Protein AF-A0A6A8LRV4-F1 (afdb_monomer_lite)

Foldseek 3Di:
DVVVVVVVVVVVVVVVVVVVVVVVVVVVVVVVVVVVVVVVVVVVVVVVVVVVVVVVVVVVVVVVVVVVVVVVVVVVVVVVVVVVVVVVVVVVVVVVVVVVVVVVVVVVVVVVVVVVVVVVVVVVVVVVVVVVVVVVVVVVVLVVVCVVVVHHPVRVVVVVVVVVVVVCPVVVVVVVVVVVVVVVVVVVVVVVVVVVVVCVVVVVVVVVVPQDDDDDDPDVVVVCVCCDDVRVNVVVVCVVPVDDDDDDD

Radius of gyration: 88.15 Å; chains: 1; bounding box: 145×41×255 Å

Sequence (249 aa):
MIIAITILAIAIATLVIGFALGVAYRKRSYEQALDVATQTATGIIETAKKEAAASKKEAIIEAKEENHRYRSEIESELKERRSEIQRQENRLLQREEILDRKDTALDKREDVLEKKEAQLDSDQKVVTKQKEQASLLVKEQQDKLEEIAALTRPEAKELILNETKEELIHERAVMIKESEEETKATVDRKAKSLIAQAIQRSAADMVSETTVSVVNLPNDEMKGRIIGREGRNIRTLETLTGIDLIIDD

pLDDT: mean 87.64, std 9.7, range [60.53, 98.25]

InterPro domains:
  IPR022711 Ribonuclease Y, N-terminal [PF12072] (7-206)
  IPR036612 K Homology domain, type 1 superfamily [SSF54791] (209-249)

Secondary structure (DSSP, 8-state):
-HHHHHHHHHHHHHHHHHHHHHHHHHHHHHHHHHHHHHHHHHHHHHHHHHHHHHHHHHHHHHHHHHHHHHHHHHHHHHHHHHHHHHHHHHHHHHHHHHHHHHHHHHHHHHHHHHHHHHHHHHHHHHHHHHHHHHHHHHHHHHHHHHHHTTS-HHHHHHHHHHHHHHHHHHHHHHHHHHHHHHHHHHHHHHHHHHHHHHHHHHHHHHHHHHS------S-HHHHHHHH-GGGHHHHHHHHHH--------

Organism: NCBI:txid1624

Structure (mmCIF, N/CA/C/O backbone):
data_AF-A0A6A8LRV4-F1
#
_entry.id   AF-A0A6A8LRV4-F1
#
loop_
_atom_site.group_PDB
_atom_site.id
_atom_site.type_symbol
_atom_site.label_atom_id
_atom_site.label_alt_id
_atom_site.label_comp_id
_atom_site.label_asym_id
_atom_site.label_entity_id
_atom_site.label_seq_id
_atom_site.pdbx_PDB_ins_code
_atom_site.Cartn_x
_atom_site.Cartn_y
_atom_site.Cartn_z
_atom_site.occupancy
_atom_site.B_iso_or_equiv
_atom_site.auth_seq_id
_atom_site.auth_comp_id
_atom_site.auth_asym_id
_atom_site.auth_atom_id
_atom_site.pdbx_PDB_model_num
ATOM 1 N N . MET A 1 1 ? 96.939 16.248 -111.393 1.00 63.19 1 MET A N 1
ATOM 2 C CA . MET A 1 1 ? 95.687 16.959 -111.036 1.00 63.19 1 MET A CA 1
ATOM 3 C C . MET A 1 1 ? 94.466 16.040 -110.966 1.00 63.19 1 MET A C 1
ATOM 5 O O . MET A 1 1 ? 93.818 16.038 -109.933 1.00 63.19 1 MET A O 1
ATOM 9 N N . ILE A 1 2 ? 94.170 15.220 -111.983 1.00 72.31 2 ILE A N 1
ATOM 10 C CA . ILE A 1 2 ? 92.947 14.381 -112.033 1.00 72.31 2 ILE A CA 1
ATOM 11 C C . ILE A 1 2 ? 92.854 13.350 -110.881 1.00 72.31 2 ILE A C 1
ATOM 13 O O . ILE A 1 2 ? 91.793 13.175 -110.286 1.00 72.31 2 ILE A O 1
ATOM 17 N N . ILE A 1 3 ? 93.972 12.721 -110.497 1.00 77.94 3 ILE A N 1
ATOM 18 C CA . ILE A 1 3 ? 94.014 11.735 -109.394 1.00 77.94 3 ILE A CA 1
ATOM 19 C C . ILE A 1 3 ? 93.722 12.388 -108.025 1.00 77.94 3 ILE A C 1
ATOM 21 O O . ILE A 1 3 ? 93.023 11.819 -107.197 1.00 77.94 3 ILE A O 1
ATOM 25 N N . ALA A 1 4 ? 94.186 13.618 -107.790 1.00 78.19 4 ALA A N 1
ATOM 26 C CA . ALA A 1 4 ? 93.919 14.327 -106.534 1.00 78.19 4 ALA A CA 1
ATOM 27 C C . ALA A 1 4 ? 92.444 14.763 -106.412 1.00 78.19 4 ALA A C 1
ATOM 29 O O . ALA A 1 4 ? 91.864 14.681 -105.333 1.00 78.19 4 ALA A O 1
ATOM 30 N N . ILE A 1 5 ? 91.820 15.169 -107.526 1.00 80.94 5 ILE A N 1
ATOM 31 C CA . ILE A 1 5 ? 90.400 15.562 -107.574 1.00 80.94 5 ILE A CA 1
ATOM 32 C C . ILE A 1 5 ? 89.484 14.348 -107.348 1.00 80.94 5 ILE A C 1
ATOM 34 O O . ILE A 1 5 ? 88.494 14.451 -106.630 1.00 80.94 5 ILE A O 1
ATOM 38 N N . THR A 1 6 ? 89.829 13.184 -107.908 1.00 81.00 6 THR A N 1
ATOM 39 C CA . THR A 1 6 ? 89.059 11.941 -107.713 1.00 81.00 6 THR A CA 1
ATOM 40 C C . THR A 1 6 ? 89.153 11.418 -106.279 1.00 81.00 6 THR A C 1
ATOM 42 O O . THR A 1 6 ? 88.129 11.054 -105.706 1.00 81.00 6 THR A O 1
ATOM 45 N N . ILE A 1 7 ? 90.334 11.465 -105.653 1.00 84.38 7 ILE A N 1
ATOM 46 C CA . ILE A 1 7 ? 90.501 11.106 -104.234 1.00 84.38 7 ILE A CA 1
ATOM 47 C C . ILE A 1 7 ? 89.703 12.056 -103.326 1.00 84.38 7 ILE A C 1
ATOM 49 O O . ILE A 1 7 ? 89.025 11.594 -102.409 1.00 84.38 7 ILE A O 1
ATOM 53 N N . LEU A 1 8 ? 89.722 13.367 -103.598 1.00 85.44 8 LEU A N 1
ATOM 54 C CA . LEU A 1 8 ? 88.957 14.351 -102.826 1.00 85.44 8 LEU A CA 1
ATOM 55 C C . LEU A 1 8 ? 87.438 14.152 -102.978 1.00 85.44 8 LEU A C 1
ATOM 57 O O . LEU A 1 8 ? 86.710 14.228 -101.993 1.00 85.44 8 LEU A O 1
ATOM 61 N N . ALA A 1 9 ? 86.958 13.841 -104.186 1.00 84.00 9 ALA A N 1
ATOM 62 C CA . ALA A 1 9 ? 85.547 13.547 -104.432 1.00 84.00 9 ALA A CA 1
ATOM 63 C C . ALA A 1 9 ? 85.080 12.274 -103.705 1.00 84.00 9 ALA A C 1
ATOM 65 O O . ALA A 1 9 ? 84.003 12.272 -103.109 1.00 84.00 9 ALA A O 1
ATOM 66 N N . ILE A 1 10 ? 85.903 11.217 -103.690 1.00 85.81 10 ILE A N 1
ATOM 67 C CA . ILE A 1 10 ? 85.620 9.987 -102.934 1.00 85.81 10 ILE A CA 1
ATOM 68 C C . ILE A 1 10 ? 85.615 10.272 -101.427 1.00 85.81 10 ILE A C 1
ATOM 70 O O . ILE A 1 10 ? 84.710 9.814 -100.737 1.00 85.81 10 ILE A O 1
ATOM 74 N N . ALA A 1 11 ? 86.569 11.060 -100.920 1.00 86.56 11 ALA A N 1
ATOM 75 C CA . ALA A 1 11 ? 86.625 11.438 -99.508 1.00 86.56 11 ALA A CA 1
ATOM 76 C C . ALA A 1 11 ? 85.399 12.257 -99.072 1.00 86.56 11 ALA A C 1
ATOM 78 O O . ALA A 1 11 ? 84.852 12.016 -98.002 1.00 86.56 11 ALA A O 1
ATOM 79 N N . ILE A 1 12 ? 84.924 13.189 -99.904 1.00 87.00 12 ILE A N 1
ATOM 80 C CA . ILE A 1 12 ? 83.696 13.948 -99.628 1.00 87.00 12 ILE A CA 1
ATOM 81 C C . ILE A 1 12 ? 82.474 13.022 -99.683 1.00 87.00 12 ILE A C 1
ATOM 83 O O . ILE A 1 12 ? 81.622 13.086 -98.798 1.00 87.00 12 ILE A O 1
ATOM 87 N N . ALA A 1 13 ? 82.395 12.123 -100.669 1.00 86.38 13 ALA A N 1
ATOM 88 C CA . ALA A 1 13 ? 81.287 11.179 -100.790 1.00 86.38 13 ALA A CA 1
ATOM 89 C C . ALA A 1 13 ? 81.198 10.226 -99.585 1.00 86.38 13 ALA A C 1
ATOM 91 O O . ALA A 1 13 ? 80.108 10.020 -99.053 1.00 86.38 13 ALA A O 1
ATOM 92 N N . THR A 1 14 ? 82.321 9.688 -99.098 1.00 87.00 14 THR A N 1
ATOM 93 C CA . THR A 1 14 ? 82.334 8.823 -97.906 1.00 87.00 14 THR A CA 1
ATOM 94 C C . THR A 1 14 ? 81.985 9.588 -96.631 1.00 87.00 14 THR A C 1
ATOM 96 O O . THR A 1 14 ? 81.285 9.041 -95.781 1.00 87.00 14 THR A O 1
ATOM 99 N N . LEU A 1 15 ? 82.386 10.858 -96.510 1.00 90.38 15 LEU A N 1
ATOM 100 C CA . LEU A 1 15 ? 82.024 11.718 -95.378 1.00 90.38 15 LEU A CA 1
ATOM 101 C C . LEU A 1 15 ? 80.521 12.035 -95.369 1.00 90.38 15 LEU A C 1
ATOM 103 O O . LEU A 1 15 ? 79.880 11.942 -94.325 1.00 90.38 15 LEU A O 1
ATOM 107 N N . VAL A 1 16 ? 79.936 12.330 -96.534 1.00 88.62 16 VAL A N 1
ATOM 108 C CA . VAL A 1 16 ? 78.491 12.572 -96.681 1.00 88.62 16 VAL A CA 1
ATOM 109 C C . VAL A 1 16 ? 77.686 11.302 -96.397 1.00 88.62 16 VAL A C 1
ATOM 111 O O . VAL A 1 16 ? 76.703 11.361 -95.660 1.00 88.62 16 VAL A O 1
ATOM 114 N N . ILE A 1 17 ? 78.115 10.144 -96.913 1.00 89.19 17 ILE A N 1
ATOM 115 C CA . ILE A 1 17 ? 77.457 8.854 -96.649 1.00 89.19 17 ILE A CA 1
ATOM 116 C C . ILE A 1 17 ? 77.581 8.477 -95.166 1.00 89.19 17 ILE A C 1
ATOM 118 O O . ILE A 1 17 ? 76.590 8.086 -94.552 1.00 89.19 17 ILE A O 1
ATOM 122 N N . GLY A 1 18 ? 78.761 8.643 -94.562 1.00 89.69 18 GLY A N 1
ATOM 123 C CA . GLY A 1 18 ? 78.987 8.393 -93.138 1.00 89.69 18 GLY A CA 1
ATOM 124 C C . GLY A 1 18 ? 78.161 9.315 -92.238 1.00 89.69 18 GLY A C 1
ATOM 125 O O . GLY A 1 18 ? 77.572 8.854 -91.262 1.00 89.69 18 GLY A O 1
ATOM 126 N N . PHE A 1 19 ? 78.038 10.596 -92.597 1.00 91.19 19 PHE A N 1
ATOM 127 C CA . PHE A 1 19 ? 77.187 11.550 -91.886 1.00 91.19 19 PHE A CA 1
ATOM 128 C C . PHE A 1 19 ? 75.700 11.200 -92.027 1.00 91.19 19 PHE A C 1
ATOM 130 O O . PHE A 1 19 ? 74.983 11.175 -91.028 1.00 91.19 19 PHE A O 1
ATOM 137 N N . ALA A 1 20 ? 75.235 10.855 -93.232 1.00 89.19 20 ALA A N 1
ATOM 138 C CA . ALA A 1 20 ? 73.852 10.444 -93.466 1.00 89.19 20 ALA A CA 1
ATOM 139 C C . ALA A 1 20 ? 73.493 9.158 -92.698 1.00 89.19 20 ALA A C 1
ATOM 141 O O . ALA A 1 20 ? 72.455 9.108 -92.036 1.00 89.19 20 ALA A O 1
ATOM 142 N N . LEU A 1 21 ? 74.373 8.149 -92.714 1.00 89.75 21 LEU A N 1
ATOM 143 C CA . LEU A 1 21 ? 74.206 6.912 -91.944 1.00 89.75 21 LEU A CA 1
ATOM 144 C C . LEU A 1 21 ? 74.272 7.164 -90.432 1.00 89.75 21 LEU A C 1
ATOM 146 O O . LEU A 1 21 ? 73.473 6.599 -89.689 1.00 89.75 21 LEU A O 1
ATOM 150 N N . GLY A 1 22 ? 75.165 8.043 -89.972 1.00 90.88 22 GLY A N 1
ATOM 151 C CA . GLY A 1 22 ? 75.272 8.433 -88.566 1.00 90.88 22 GLY A CA 1
ATOM 152 C C . GLY A 1 22 ? 74.024 9.158 -88.059 1.00 90.88 22 GLY A C 1
ATOM 153 O O . GLY A 1 22 ? 73.514 8.827 -86.989 1.00 90.88 22 GLY A O 1
ATOM 154 N N . VAL A 1 23 ? 73.477 10.095 -88.840 1.00 91.38 23 VAL A N 1
ATOM 155 C CA . VAL A 1 23 ? 72.216 10.787 -88.522 1.00 91.38 23 VAL A CA 1
ATOM 156 C C . VAL A 1 23 ? 71.037 9.815 -88.551 1.00 91.38 23 VAL A C 1
ATOM 158 O O . VAL A 1 23 ? 70.200 9.868 -87.652 1.00 91.38 23 VAL A O 1
ATOM 161 N N . ALA A 1 24 ? 70.982 8.893 -89.517 1.00 90.19 24 ALA A N 1
ATOM 162 C CA . ALA A 1 24 ? 69.933 7.877 -89.591 1.00 90.19 24 ALA A CA 1
ATOM 163 C C . ALA A 1 24 ? 69.985 6.895 -88.406 1.00 90.19 24 ALA A C 1
ATOM 165 O O . ALA A 1 24 ? 68.954 6.626 -87.788 1.00 90.19 24 ALA A O 1
ATOM 166 N N . TYR A 1 25 ? 71.175 6.405 -88.041 1.00 91.56 25 TYR A N 1
ATOM 167 C CA . TYR A 1 25 ? 71.369 5.528 -86.882 1.00 91.56 25 TYR A CA 1
ATOM 168 C C . TYR A 1 25 ? 71.034 6.245 -85.574 1.00 91.56 25 TYR A C 1
ATOM 170 O O . TYR A 1 25 ? 70.318 5.703 -84.732 1.00 91.56 25 TYR A O 1
ATOM 178 N N . ARG A 1 26 ? 71.486 7.499 -85.429 1.00 90.50 26 ARG A N 1
ATOM 179 C CA . ARG A 1 26 ? 71.144 8.351 -84.291 1.00 90.50 26 ARG A CA 1
ATOM 180 C C . ARG A 1 26 ? 69.627 8.510 -84.200 1.00 90.50 26 ARG A C 1
ATOM 182 O O . ARG A 1 26 ? 69.058 8.161 -83.176 1.00 90.50 26 ARG A O 1
ATOM 189 N N . LYS A 1 27 ? 68.963 8.946 -85.273 1.00 90.12 27 LYS A N 1
ATOM 190 C CA . LYS A 1 27 ? 67.504 9.126 -85.312 1.00 90.12 27 LYS A CA 1
ATOM 191 C C . LYS A 1 27 ? 66.759 7.849 -84.908 1.00 90.12 27 LYS A C 1
ATOM 193 O O . LYS A 1 27 ? 65.914 7.915 -84.025 1.00 90.12 27 LYS A O 1
ATOM 198 N N . ARG A 1 28 ? 67.144 6.690 -85.455 1.00 89.81 28 ARG A N 1
ATOM 199 C CA . ARG A 1 28 ? 66.531 5.393 -85.121 1.00 89.81 28 ARG A CA 1
ATOM 200 C C . ARG A 1 28 ? 66.747 4.986 -83.659 1.00 89.81 28 ARG A C 1
ATOM 202 O O . ARG A 1 28 ? 65.824 4.481 -83.035 1.00 89.81 28 ARG A O 1
ATOM 209 N N . SER A 1 29 ? 67.936 5.222 -83.105 1.00 88.56 29 SER A N 1
ATOM 210 C CA . SER A 1 29 ? 68.244 4.930 -81.697 1.00 88.56 29 SER A CA 1
ATOM 211 C C . SER A 1 29 ? 67.469 5.841 -80.733 1.00 88.56 29 SER A C 1
ATOM 213 O O . SER A 1 29 ? 66.904 5.361 -79.754 1.00 88.56 29 SER A O 1
ATOM 215 N N . TYR A 1 30 ? 67.350 7.140 -81.042 1.00 87.06 30 TYR A N 1
ATOM 216 C CA . TYR A 1 30 ? 66.518 8.066 -80.262 1.00 87.06 30 TYR A CA 1
ATOM 217 C C . TYR A 1 30 ? 65.024 7.732 -80.364 1.00 87.06 30 TYR A C 1
ATOM 219 O O . TYR A 1 30 ? 64.334 7.795 -79.353 1.00 87.06 30 TYR A O 1
ATOM 227 N N . GLU A 1 31 ? 64.528 7.348 -81.544 1.00 88.31 31 GLU A N 1
ATOM 228 C CA . GLU A 1 31 ? 63.140 6.901 -81.725 1.00 88.31 31 GLU A CA 1
ATOM 229 C C . GLU A 1 31 ? 62.853 5.623 -80.928 1.00 88.31 31 GLU A C 1
ATOM 231 O O . GLU A 1 31 ? 61.835 5.559 -80.251 1.00 88.31 31 GLU A O 1
ATOM 236 N N . GLN A 1 32 ? 63.766 4.645 -80.920 1.00 86.94 32 GLN A N 1
ATOM 237 C CA . GLN A 1 32 ? 63.630 3.436 -80.098 1.00 86.94 32 GLN A CA 1
ATOM 238 C C . GLN A 1 32 ? 63.688 3.737 -78.597 1.00 86.94 32 GLN A C 1
ATOM 240 O O . GLN A 1 32 ? 62.883 3.207 -77.838 1.00 86.94 32 GLN A O 1
ATOM 245 N N . ALA A 1 33 ? 64.606 4.600 -78.153 1.00 87.62 33 ALA A N 1
ATOM 246 C CA . ALA A 1 33 ? 64.677 5.012 -76.753 1.00 87.62 33 ALA A CA 1
ATOM 247 C C . ALA A 1 33 ? 63.408 5.766 -76.317 1.00 87.62 33 ALA A C 1
ATOM 249 O O . ALA A 1 33 ? 62.920 5.557 -75.208 1.00 87.62 33 ALA A O 1
ATOM 250 N N . LEU A 1 34 ? 62.849 6.604 -77.197 1.00 88.00 34 LEU A N 1
ATOM 251 C CA . LEU A 1 34 ? 61.591 7.310 -76.96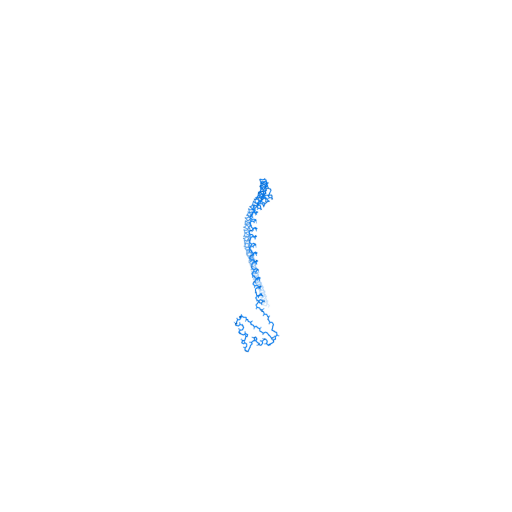3 1.00 88.00 34 LEU A CA 1
ATOM 252 C C . LEU A 1 34 ? 60.394 6.349 -76.955 1.00 88.00 34 LEU A C 1
ATOM 254 O O . LEU A 1 34 ? 59.524 6.479 -76.099 1.00 88.00 34 LEU A O 1
ATOM 258 N N . ASP A 1 35 ? 60.354 5.364 -77.850 1.00 87.94 35 ASP A N 1
ATOM 259 C CA . ASP A 1 35 ? 59.300 4.344 -77.891 1.00 87.94 35 ASP A CA 1
ATOM 260 C C . ASP A 1 35 ? 59.322 3.468 -76.626 1.00 87.94 35 ASP A C 1
ATOM 262 O O . ASP A 1 35 ? 58.302 3.281 -75.973 1.00 87.94 35 ASP A O 1
ATOM 266 N N . VAL A 1 36 ? 60.503 3.045 -76.163 1.00 88.12 36 VAL A N 1
ATOM 267 C CA . VAL A 1 36 ? 60.646 2.319 -74.886 1.00 88.12 36 VAL A CA 1
ATOM 268 C C . VAL A 1 36 ? 60.265 3.200 -73.687 1.00 88.12 36 VAL A C 1
ATOM 270 O O . VAL A 1 36 ? 59.583 2.741 -72.767 1.00 88.12 36 VAL A O 1
ATOM 273 N N . ALA A 1 37 ? 60.652 4.479 -73.678 1.00 87.50 37 ALA A N 1
ATOM 274 C CA . ALA A 1 37 ? 60.282 5.407 -72.607 1.00 87.50 37 ALA A CA 1
ATOM 275 C C . ALA A 1 37 ? 58.769 5.694 -72.583 1.00 87.50 37 ALA A C 1
ATOM 277 O O . ALA A 1 37 ? 58.164 5.768 -71.516 1.00 87.50 37 ALA A O 1
ATOM 278 N N . THR A 1 38 ? 58.134 5.815 -73.750 1.00 89.31 38 THR A N 1
ATOM 279 C CA . THR A 1 38 ? 56.680 6.003 -73.847 1.00 89.31 38 THR A CA 1
ATOM 280 C C . THR A 1 38 ? 55.933 4.730 -73.473 1.00 89.31 38 THR A C 1
ATOM 282 O O . THR A 1 38 ? 54.994 4.811 -72.686 1.00 89.31 38 THR A O 1
ATOM 285 N N . GLN A 1 39 ? 56.385 3.551 -73.908 1.00 89.56 39 GLN A N 1
ATOM 286 C CA . GLN A 1 39 ? 55.810 2.269 -73.494 1.00 89.56 39 GLN A CA 1
ATOM 287 C C . GLN A 1 39 ? 55.908 2.062 -71.980 1.00 89.56 39 GLN A C 1
ATOM 289 O O . GLN A 1 39 ? 54.904 1.750 -71.341 1.00 89.56 39 GLN A O 1
ATOM 294 N N . THR A 1 40 ? 57.067 2.315 -71.370 1.00 90.50 40 THR A N 1
ATOM 295 C CA . THR A 1 40 ? 57.223 2.217 -69.907 1.00 90.50 40 THR A CA 1
ATOM 296 C C . THR A 1 40 ? 56.356 3.237 -69.167 1.00 90.50 40 THR A C 1
ATOM 298 O O . THR A 1 40 ? 55.670 2.862 -68.219 1.00 90.50 40 THR A O 1
ATOM 301 N N . ALA A 1 41 ? 56.286 4.490 -69.630 1.00 90.06 41 ALA A N 1
ATOM 302 C CA . ALA A 1 41 ? 55.391 5.497 -69.059 1.00 90.06 41 ALA A CA 1
ATOM 303 C C . ALA A 1 41 ? 53.909 5.095 -69.175 1.00 90.06 41 ALA A C 1
ATOM 305 O O . ALA A 1 41 ? 53.161 5.217 -68.205 1.00 90.06 41 ALA A O 1
ATOM 306 N N . THR A 1 42 ? 53.478 4.569 -70.328 1.00 92.88 42 THR A N 1
ATOM 307 C CA . THR A 1 42 ? 52.103 4.071 -70.502 1.00 92.88 42 THR A CA 1
ATOM 308 C C . THR A 1 42 ? 51.816 2.869 -69.609 1.00 92.88 42 THR A C 1
ATOM 310 O O . THR A 1 42 ? 50.751 2.830 -68.998 1.00 92.88 42 THR A O 1
ATOM 313 N N . GLY A 1 43 ? 52.778 1.955 -69.448 1.00 92.38 43 GLY A N 1
ATOM 314 C CA . GLY A 1 43 ? 52.678 0.815 -68.541 1.00 92.38 43 GLY A CA 1
ATOM 315 C C . GLY A 1 43 ? 52.517 1.250 -67.086 1.00 92.38 43 GLY A C 1
ATOM 316 O O . GLY A 1 43 ? 51.604 0.778 -66.420 1.00 92.38 43 GLY A O 1
ATOM 317 N N . ILE A 1 44 ? 53.320 2.215 -66.621 1.00 93.50 44 ILE A N 1
ATOM 318 C CA . ILE A 1 44 ? 53.219 2.783 -65.264 1.00 93.50 44 ILE A CA 1
ATOM 319 C C . ILE A 1 44 ? 51.856 3.452 -65.045 1.00 93.50 44 ILE A C 1
ATOM 321 O O . ILE A 1 44 ? 51.241 3.292 -63.993 1.00 93.50 44 ILE A O 1
ATOM 325 N N . ILE A 1 45 ? 51.353 4.200 -66.031 1.00 94.38 45 ILE A N 1
ATOM 326 C CA . ILE A 1 45 ? 50.029 4.829 -65.935 1.00 94.38 45 ILE A CA 1
ATOM 327 C C . ILE A 1 45 ? 48.926 3.764 -65.905 1.00 94.38 45 ILE A C 1
ATOM 329 O O . ILE A 1 45 ? 47.942 3.919 -65.181 1.00 94.38 45 ILE A O 1
ATOM 333 N N . GLU A 1 46 ? 49.057 2.689 -66.681 1.00 94.50 46 GLU A N 1
ATOM 334 C CA . GLU A 1 46 ? 48.082 1.600 -66.694 1.00 94.50 46 GLU A CA 1
ATOM 335 C C . GLU A 1 46 ? 48.082 0.819 -65.373 1.00 94.50 46 GLU A C 1
ATOM 337 O O . GLU A 1 46 ? 47.005 0.551 -64.834 1.00 94.50 46 GLU A O 1
ATOM 342 N N . THR A 1 47 ? 49.254 0.506 -64.808 1.00 94.19 47 THR A N 1
ATOM 343 C CA . THR A 1 47 ? 49.357 -0.139 -63.490 1.00 94.19 47 THR A CA 1
ATOM 344 C C . THR A 1 47 ? 48.811 0.768 -62.398 1.00 94.19 47 THR A C 1
ATOM 346 O O . THR A 1 47 ? 47.954 0.326 -61.639 1.00 94.19 47 THR A O 1
ATOM 349 N N . ALA A 1 48 ? 49.172 2.055 -62.390 1.00 94.56 48 ALA A N 1
ATOM 350 C CA . ALA A 1 48 ? 48.642 3.026 -61.434 1.00 94.56 48 ALA A CA 1
ATOM 351 C C . ALA A 1 48 ? 47.111 3.156 -61.530 1.00 94.56 48 ALA A C 1
ATOM 353 O O . ALA A 1 48 ? 46.425 3.237 -60.513 1.00 94.56 48 ALA A O 1
ATOM 354 N N . LYS A 1 49 ? 46.537 3.123 -62.743 1.00 95.31 49 LYS A N 1
ATOM 355 C CA . LYS A 1 49 ? 45.075 3.112 -62.934 1.00 95.31 49 LYS A CA 1
ATOM 356 C C . LYS A 1 49 ? 44.432 1.828 -62.407 1.00 95.31 49 LYS A C 1
ATOM 358 O O . LYS A 1 49 ? 43.366 1.907 -61.797 1.00 95.31 49 LYS A O 1
ATOM 363 N N . LYS A 1 50 ? 45.048 0.662 -62.636 1.00 95.31 50 LYS A N 1
ATOM 364 C CA . LYS A 1 50 ? 44.558 -0.628 -62.119 1.00 95.31 50 LYS A CA 1
ATOM 365 C C . LYS A 1 50 ? 44.618 -0.675 -60.593 1.00 95.31 50 LYS A C 1
ATOM 367 O O . LYS A 1 50 ? 43.629 -1.054 -59.974 1.00 95.31 50 LYS A O 1
ATOM 372 N N . GLU A 1 51 ? 45.719 -0.233 -59.997 1.00 95.38 51 GLU A N 1
ATOM 373 C CA . GLU A 1 51 ? 45.897 -0.145 -58.545 1.00 95.38 51 GLU A CA 1
ATOM 374 C C . GLU A 1 51 ? 44.918 0.848 -57.915 1.00 95.38 51 GLU A C 1
ATOM 376 O O . GLU A 1 51 ? 44.246 0.508 -56.945 1.00 95.38 51 GLU A O 1
ATOM 381 N N . ALA A 1 52 ? 44.733 2.034 -58.505 1.00 95.19 52 ALA A N 1
ATOM 382 C CA . ALA A 1 52 ? 43.745 3.003 -58.031 1.00 95.19 52 ALA A CA 1
ATOM 383 C C . ALA A 1 52 ? 42.308 2.457 -58.117 1.00 95.19 52 ALA A C 1
ATOM 385 O O . ALA A 1 52 ? 41.501 2.671 -57.211 1.00 95.19 52 ALA A O 1
ATOM 386 N N . ALA A 1 53 ? 41.973 1.728 -59.188 1.00 95.31 53 ALA A N 1
ATOM 387 C CA . ALA A 1 53 ? 40.674 1.074 -59.322 1.00 95.31 53 ALA A CA 1
ATOM 388 C C . ALA A 1 53 ? 40.486 -0.055 -58.294 1.00 95.31 53 ALA A C 1
ATOM 390 O O . ALA A 1 53 ? 39.394 -0.186 -57.734 1.00 95.31 53 ALA A O 1
ATOM 391 N N . ALA A 1 54 ? 41.535 -0.839 -58.024 1.00 95.88 54 ALA A N 1
ATOM 392 C CA . ALA A 1 54 ? 41.530 -1.886 -57.007 1.00 95.88 54 ALA A CA 1
ATOM 393 C C . ALA A 1 54 ? 41.366 -1.296 -55.599 1.00 95.88 54 ALA A C 1
ATOM 395 O O . ALA A 1 54 ? 40.423 -1.669 -54.910 1.00 95.88 54 ALA A O 1
ATOM 396 N N . SER A 1 55 ? 42.177 -0.300 -55.234 1.00 95.88 55 SER A N 1
ATOM 397 C CA . SER A 1 55 ? 42.103 0.405 -53.948 1.00 95.88 55 SER A CA 1
ATOM 398 C C . SER A 1 55 ? 40.739 1.066 -53.733 1.00 95.88 55 SER A C 1
ATOM 400 O O . SER A 1 55 ? 40.138 0.927 -52.671 1.00 95.88 55 SER A O 1
ATOM 402 N N . LYS A 1 56 ? 40.168 1.709 -54.763 1.00 96.25 56 LYS A N 1
ATOM 403 C CA . LYS A 1 56 ? 38.806 2.260 -54.680 1.00 96.25 56 LYS A CA 1
ATOM 404 C C . LYS A 1 56 ? 37.765 1.168 -54.432 1.00 96.25 56 LYS A C 1
ATOM 406 O O . LYS A 1 56 ? 36.821 1.382 -53.676 1.00 96.25 56 LYS A O 1
ATOM 411 N N . LYS A 1 57 ? 37.892 0.019 -55.099 1.00 96.12 57 LYS A N 1
ATOM 412 C CA . LYS A 1 57 ? 36.961 -1.101 -54.924 1.00 96.12 57 LYS A CA 1
ATOM 413 C C . LYS A 1 57 ? 37.089 -1.709 -53.527 1.00 96.12 57 LYS A C 1
ATOM 415 O O . LYS A 1 57 ? 36.062 -1.996 -52.925 1.00 96.12 57 LYS A O 1
ATOM 420 N N . GLU A 1 58 ? 38.309 -1.861 -53.028 1.00 96.06 58 GLU A N 1
ATOM 421 C CA . GLU A 1 58 ? 38.609 -2.339 -51.678 1.00 96.06 58 GLU A CA 1
ATOM 422 C C . GLU A 1 58 ? 38.022 -1.405 -50.618 1.00 96.06 58 GLU A C 1
ATOM 424 O O . GLU A 1 58 ? 37.210 -1.857 -49.819 1.00 96.06 58 GLU A O 1
ATOM 429 N N . ALA A 1 59 ? 38.266 -0.095 -50.714 1.00 96.44 59 ALA A N 1
ATOM 430 C CA . ALA A 1 59 ? 37.684 0.896 -49.806 1.00 96.44 59 ALA A CA 1
ATOM 431 C C . ALA A 1 59 ? 36.142 0.882 -49.810 1.00 96.44 59 ALA A C 1
ATOM 433 O O . ALA A 1 59 ? 35.502 1.052 -48.776 1.00 96.44 59 ALA A O 1
ATOM 434 N N . ILE A 1 60 ? 35.511 0.657 -50.972 1.00 96.56 60 ILE A N 1
ATOM 435 C CA . ILE A 1 60 ? 34.047 0.517 -51.059 1.00 96.56 60 ILE A CA 1
ATOM 436 C C . ILE A 1 60 ? 33.568 -0.783 -50.401 1.00 96.56 60 ILE A C 1
ATOM 438 O O . ILE A 1 60 ? 32.481 -0.799 -49.825 1.00 96.56 60 ILE A O 1
ATOM 442 N N . ILE A 1 61 ? 34.319 -1.880 -50.527 1.00 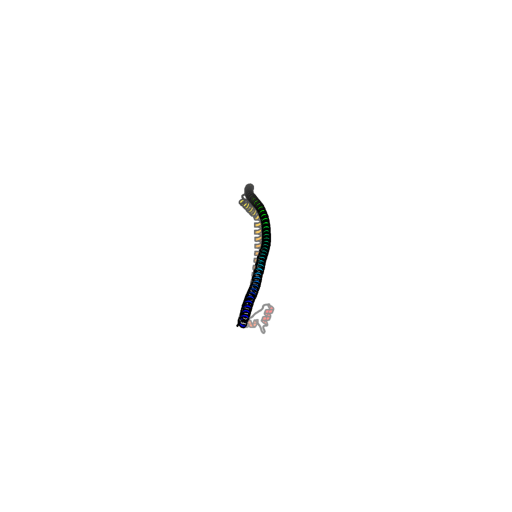96.94 61 ILE A N 1
ATOM 443 C CA . ILE A 1 61 ? 33.975 -3.160 -49.896 1.00 96.94 61 ILE A CA 1
ATOM 444 C C . ILE A 1 61 ? 34.118 -3.044 -48.380 1.00 96.94 61 ILE A C 1
ATOM 446 O O . ILE A 1 61 ? 33.171 -3.383 -47.680 1.00 96.94 61 ILE A O 1
ATOM 450 N N . GLU A 1 62 ? 35.225 -2.486 -47.896 1.00 96.38 62 GLU A N 1
ATOM 451 C CA . GLU A 1 62 ? 35.474 -2.253 -46.473 1.00 96.38 62 GLU A CA 1
ATOM 452 C C . GLU A 1 62 ? 34.385 -1.361 -45.861 1.00 96.38 62 GLU A C 1
ATOM 454 O O . GLU A 1 62 ? 33.743 -1.747 -44.888 1.00 96.38 62 GLU A O 1
ATOM 459 N N . ALA A 1 63 ? 34.053 -0.237 -46.507 1.00 96.62 63 ALA A N 1
ATOM 460 C CA . ALA A 1 63 ? 32.966 0.633 -46.056 1.00 96.62 63 ALA A CA 1
ATOM 461 C C . ALA A 1 63 ? 31.597 -0.075 -46.048 1.00 96.62 63 ALA A C 1
ATOM 463 O O . ALA A 1 63 ? 30.752 0.196 -45.193 1.00 96.62 63 ALA A O 1
ATOM 464 N N . LYS A 1 64 ? 31.342 -0.986 -46.999 1.00 97.06 64 LYS A N 1
ATOM 465 C CA . LYS A 1 64 ? 30.112 -1.795 -47.010 1.00 97.06 64 LYS A CA 1
ATOM 466 C C . LYS A 1 64 ? 30.096 -2.825 -45.889 1.00 97.06 64 LYS A C 1
ATOM 468 O O . LYS A 1 64 ? 29.035 -3.043 -45.310 1.00 97.06 64 LYS A O 1
ATOM 473 N N . GLU A 1 65 ? 31.227 -3.456 -45.605 1.00 97.06 65 GLU A N 1
ATOM 474 C CA . GLU A 1 65 ? 31.364 -4.444 -44.539 1.00 97.06 65 GLU A CA 1
ATOM 475 C C . GLU A 1 65 ? 31.215 -3.789 -43.164 1.00 97.06 65 GLU A C 1
ATOM 477 O O . GLU A 1 65 ? 30.433 -4.269 -42.345 1.00 97.06 65 GLU A O 1
ATOM 482 N N . GLU A 1 66 ? 31.840 -2.629 -42.951 1.00 96.88 66 GLU A N 1
ATOM 483 C CA . GLU A 1 66 ? 31.660 -1.823 -41.743 1.00 96.88 66 GLU A CA 1
ATOM 484 C C . GLU A 1 66 ? 30.202 -1.372 -41.588 1.00 96.88 66 GLU A C 1
ATOM 486 O O . GLU A 1 66 ? 29.614 -1.528 -40.518 1.00 96.88 66 GLU A O 1
ATOM 491 N N . ASN A 1 67 ? 29.564 -0.896 -42.665 1.00 97.06 67 ASN A N 1
ATOM 492 C CA . ASN A 1 67 ? 28.154 -0.511 -42.614 1.00 97.06 67 ASN A CA 1
ATOM 493 C C . ASN A 1 67 ? 27.241 -1.701 -42.294 1.00 97.06 67 ASN A C 1
ATOM 495 O O . ASN A 1 67 ? 26.296 -1.562 -41.519 1.00 97.06 67 ASN A O 1
ATOM 499 N N . HIS A 1 68 ? 27.518 -2.869 -42.875 1.00 97.19 68 HIS A N 1
ATOM 500 C CA . HIS A 1 68 ? 26.766 -4.088 -42.600 1.00 97.19 68 HIS A CA 1
ATOM 501 C C . HIS A 1 68 ? 26.952 -4.537 -41.149 1.00 97.19 68 HIS A C 1
ATOM 503 O O . HIS A 1 68 ? 25.977 -4.870 -40.476 1.00 97.19 68 HIS A O 1
ATOM 509 N N . ARG A 1 69 ? 28.189 -4.519 -40.648 1.00 97.50 69 ARG A N 1
ATOM 510 C CA . ARG A 1 69 ? 28.503 -4.855 -39.261 1.00 97.50 69 ARG A CA 1
ATOM 511 C C . ARG A 1 69 ? 27.800 -3.907 -38.294 1.00 97.50 69 ARG A C 1
ATOM 513 O O . ARG A 1 69 ? 27.093 -4.378 -37.411 1.00 97.50 69 ARG A O 1
ATOM 520 N N . TYR A 1 70 ? 27.901 -2.601 -38.528 1.00 96.94 70 TYR A N 1
ATOM 521 C CA . TYR A 1 70 ? 27.213 -1.587 -37.734 1.00 96.94 70 TYR A CA 1
ATOM 522 C C . TYR A 1 70 ? 25.693 -1.800 -37.728 1.00 96.94 70 TYR A C 1
ATOM 524 O O . TYR A 1 70 ? 25.068 -1.790 -36.671 1.00 96.94 70 TYR A O 1
ATOM 532 N N . ARG A 1 71 ? 25.083 -2.070 -38.891 1.00 97.56 71 ARG A N 1
ATOM 533 C CA . ARG A 1 71 ? 23.649 -2.396 -38.974 1.00 97.56 71 ARG A CA 1
ATOM 534 C C . ARG A 1 71 ? 23.291 -3.636 -38.162 1.00 97.56 71 ARG A C 1
ATOM 536 O O . ARG A 1 71 ? 22.314 -3.599 -37.426 1.00 97.56 71 ARG A O 1
ATOM 543 N N . SER A 1 72 ? 24.084 -4.700 -38.265 1.00 97.81 72 SER A N 1
ATOM 544 C CA . SER A 1 72 ? 23.849 -5.937 -37.516 1.00 97.81 72 SER A CA 1
ATOM 545 C C . SER A 1 72 ? 23.968 -5.733 -36.003 1.00 97.81 72 SER A C 1
ATOM 547 O O . SER A 1 72 ? 23.184 -6.309 -35.250 1.00 97.81 72 SER A O 1
ATOM 549 N N . GLU A 1 73 ? 24.932 -4.929 -35.550 1.00 97.81 73 GLU A N 1
ATOM 550 C CA . GLU A 1 73 ? 25.1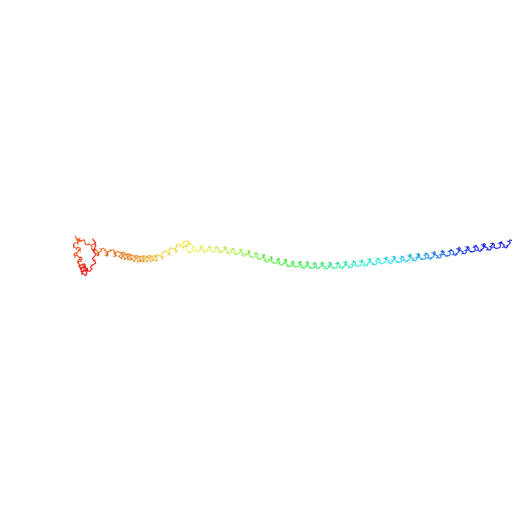10 -4.592 -34.133 1.00 97.81 73 GLU A CA 1
ATOM 551 C C . GLU A 1 73 ? 23.906 -3.790 -33.613 1.00 97.81 73 GLU A C 1
ATOM 553 O O . GLU A 1 73 ? 23.311 -4.162 -32.600 1.00 97.81 73 GLU A O 1
ATOM 558 N N . ILE A 1 74 ? 23.463 -2.775 -34.362 1.00 97.94 74 ILE A N 1
ATOM 559 C CA . ILE A 1 74 ? 22.278 -1.973 -34.023 1.00 97.94 74 ILE A CA 1
ATOM 560 C C . ILE A 1 74 ? 20.999 -2.816 -34.024 1.00 97.94 74 ILE 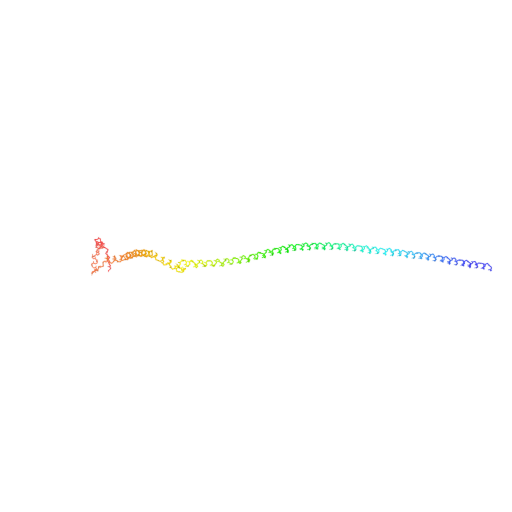A C 1
ATOM 562 O O . ILE A 1 74 ? 20.178 -2.685 -33.120 1.00 97.94 74 ILE A O 1
ATOM 566 N N . GLU A 1 75 ? 20.801 -3.699 -35.004 1.00 97.75 75 GLU A N 1
ATOM 567 C CA . GLU A 1 75 ? 19.637 -4.593 -35.036 1.00 97.75 75 GLU A CA 1
ATOM 568 C C . GLU A 1 75 ? 19.608 -5.537 -33.828 1.00 97.75 75 GLU A C 1
ATOM 570 O O . GLU A 1 75 ? 18.543 -5.760 -33.243 1.00 97.75 75 GLU A O 1
ATOM 575 N N . SER A 1 76 ? 20.771 -6.054 -33.421 1.00 98.06 76 SER A N 1
ATOM 576 C CA . SER A 1 76 ? 20.897 -6.879 -32.219 1.00 98.06 76 SER A CA 1
ATOM 577 C C . SER A 1 76 ? 20.566 -6.084 -30.955 1.00 98.06 76 SER A C 1
ATOM 579 O O . SER A 1 76 ? 19.752 -6.537 -30.150 1.00 98.06 76 SER A O 1
ATOM 581 N N . GLU A 1 77 ? 21.126 -4.881 -30.802 1.00 97.94 77 GLU A N 1
ATOM 582 C CA . GLU A 1 77 ? 20.863 -4.015 -29.648 1.00 97.94 77 GLU A CA 1
ATOM 583 C C . GLU A 1 77 ? 19.385 -3.601 -29.577 1.00 97.94 77 GLU A C 1
ATOM 585 O O . GLU A 1 77 ? 18.758 -3.663 -28.520 1.00 97.94 77 GLU A O 1
ATOM 590 N N . LEU A 1 78 ? 18.778 -3.232 -30.710 1.00 98.00 78 LEU A N 1
ATOM 591 C CA . LEU A 1 78 ? 17.356 -2.890 -30.777 1.00 98.00 78 LEU A CA 1
ATOM 592 C C . LEU A 1 78 ? 16.465 -4.080 -30.417 1.00 98.00 78 LEU A C 1
ATOM 594 O O . LEU A 1 78 ? 15.438 -3.900 -29.756 1.00 98.00 78 LEU A O 1
ATOM 598 N N . LYS A 1 79 ? 16.840 -5.293 -30.831 1.00 98.12 79 LYS A N 1
ATOM 599 C CA . LYS A 1 79 ? 16.122 -6.518 -30.468 1.00 98.12 79 LYS A CA 1
ATOM 600 C C . LYS A 1 79 ? 16.222 -6.799 -28.969 1.00 98.12 79 LYS A C 1
ATOM 602 O O . LYS A 1 79 ? 15.209 -7.151 -28.361 1.00 98.12 79 LYS A O 1
ATOM 607 N N . GLU A 1 80 ? 17.401 -6.627 -28.379 1.00 98.06 80 GLU A N 1
ATOM 608 C CA . GLU A 1 80 ? 17.615 -6.786 -26.940 1.00 98.06 80 GLU A CA 1
ATOM 609 C C . GLU A 1 80 ? 16.806 -5.757 -26.146 1.00 98.06 80 GLU A C 1
ATOM 611 O O . GLU A 1 80 ? 15.963 -6.149 -25.337 1.00 98.06 80 GLU A O 1
ATOM 616 N N . ARG A 1 81 ? 16.926 -4.466 -26.480 1.00 97.50 81 ARG A N 1
ATOM 617 C CA . ARG A 1 81 ? 16.131 -3.391 -25.866 1.00 97.50 81 ARG A CA 1
ATOM 618 C C . ARG A 1 81 ? 14.629 -3.637 -25.995 1.00 97.50 81 ARG A C 1
ATOM 620 O O . ARG A 1 81 ? 13.892 -3.460 -25.029 1.00 97.50 81 ARG A O 1
ATOM 627 N N . ARG A 1 82 ? 14.147 -4.083 -27.163 1.00 97.75 82 ARG A N 1
ATOM 628 C CA . ARG A 1 82 ? 12.724 -4.420 -27.353 1.00 97.75 82 ARG A CA 1
ATOM 629 C C . ARG A 1 82 ? 12.295 -5.575 -26.445 1.00 97.75 82 ARG A C 1
ATOM 631 O O . ARG A 1 82 ? 11.217 -5.517 -25.863 1.00 97.75 82 ARG A O 1
ATOM 638 N N . SER A 1 83 ? 13.128 -6.605 -26.303 1.00 98.06 83 SER A N 1
ATOM 639 C CA . SER A 1 83 ? 12.867 -7.719 -25.385 1.00 98.06 83 SER A CA 1
ATOM 640 C C . SER A 1 83 ? 12.848 -7.261 -23.922 1.00 98.06 83 SER A C 1
ATOM 642 O O . SER A 1 83 ? 11.987 -7.693 -23.158 1.00 98.06 83 SER A O 1
ATOM 644 N N . GLU A 1 84 ? 13.767 -6.386 -23.514 1.00 98.00 84 GLU A N 1
ATOM 645 C CA . GLU A 1 84 ? 13.788 -5.819 -22.162 1.00 98.00 84 GLU A CA 1
ATOM 646 C C . GLU A 1 84 ? 12.539 -4.991 -21.863 1.00 98.00 84 GLU A C 1
ATOM 648 O O . GLU A 1 84 ? 11.900 -5.212 -20.833 1.00 98.00 84 GLU A O 1
ATOM 653 N N . ILE A 1 85 ? 12.148 -4.104 -22.784 1.00 97.94 85 ILE A N 1
ATOM 654 C CA . ILE A 1 85 ? 10.926 -3.299 -22.669 1.00 97.94 85 ILE A CA 1
ATOM 655 C C . ILE A 1 85 ? 9.705 -4.212 -22.539 1.00 97.94 85 ILE A C 1
ATOM 657 O O . ILE A 1 85 ? 8.921 -4.033 -21.612 1.00 97.94 85 ILE A O 1
ATOM 661 N N . GLN A 1 86 ? 9.583 -5.249 -23.375 1.00 98.06 86 GLN A N 1
ATOM 662 C CA . GLN A 1 86 ? 8.461 -6.189 -23.288 1.00 98.06 86 GLN A CA 1
ATOM 663 C C . GLN A 1 86 ? 8.414 -6.917 -21.936 1.00 98.06 86 GLN A C 1
ATOM 665 O O . GLN A 1 86 ? 7.341 -7.143 -21.377 1.00 98.06 86 GLN A O 1
ATOM 670 N N . ARG A 1 87 ? 9.572 -7.296 -21.378 1.00 98.25 87 ARG A N 1
ATOM 671 C CA . ARG A 1 87 ? 9.640 -7.918 -20.044 1.00 98.25 87 ARG A CA 1
ATOM 672 C C . ARG A 1 87 ? 9.214 -6.945 -18.948 1.00 98.25 87 ARG A C 1
ATOM 674 O O . ARG A 1 87 ? 8.522 -7.357 -18.017 1.00 98.25 87 ARG A O 1
ATOM 681 N N . GLN A 1 88 ? 9.631 -5.684 -19.040 1.00 97.81 88 GLN A N 1
ATOM 682 C CA . GLN A 1 88 ? 9.226 -4.642 -18.098 1.00 97.81 88 GLN A CA 1
ATOM 683 C C . GLN A 1 88 ? 7.722 -4.369 -18.187 1.00 97.81 88 GLN A C 1
ATOM 685 O O . GLN A 1 88 ? 7.063 -4.343 -17.153 1.00 97.81 88 GLN A O 1
ATOM 690 N N . GLU A 1 89 ? 7.176 -4.258 -19.396 1.00 97.56 89 GLU A N 1
ATOM 691 C CA . GLU A 1 89 ? 5.745 -4.071 -19.648 1.00 97.56 89 GLU A CA 1
ATOM 692 C C . GLU A 1 89 ? 4.924 -5.233 -19.079 1.00 97.56 89 GLU A C 1
ATOM 694 O O . GLU A 1 89 ? 4.017 -5.012 -18.282 1.00 97.56 89 GLU A O 1
ATOM 699 N N . ASN A 1 90 ? 5.312 -6.480 -19.361 1.00 97.69 90 ASN A N 1
ATOM 700 C CA . ASN A 1 90 ? 4.637 -7.656 -18.806 1.00 97.69 90 ASN A CA 1
ATOM 701 C C . ASN A 1 90 ? 4.669 -7.670 -17.268 1.00 97.69 90 ASN A C 1
ATOM 703 O O . ASN A 1 90 ? 3.686 -8.036 -16.626 1.00 97.69 90 ASN A O 1
ATOM 707 N N . ARG A 1 91 ? 5.788 -7.258 -16.656 1.00 97.88 91 ARG A N 1
ATOM 708 C CA . ARG A 1 91 ? 5.904 -7.149 -15.194 1.00 97.88 91 ARG A CA 1
ATOM 709 C C . ARG A 1 91 ? 5.017 -6.036 -14.630 1.00 97.88 91 ARG A C 1
ATOM 711 O O . ARG A 1 91 ? 4.489 -6.194 -13.530 1.00 97.88 91 ARG A O 1
ATOM 718 N N . LEU A 1 92 ? 4.882 -4.919 -15.343 1.00 98.00 92 LEU A N 1
ATOM 719 C CA . LEU A 1 92 ? 3.996 -3.822 -14.957 1.00 98.00 92 LEU A CA 1
ATOM 720 C C . LEU A 1 92 ? 2.531 -4.252 -15.040 1.00 98.00 92 LEU A C 1
ATOM 722 O O . LEU A 1 92 ? 1.833 -4.102 -14.044 1.00 98.00 92 LEU A O 1
ATOM 726 N N . LEU A 1 93 ? 2.116 -4.893 -16.135 1.00 98.12 93 LEU A N 1
ATOM 727 C CA . LEU A 1 93 ? 0.759 -5.424 -16.306 1.00 98.12 93 LEU A CA 1
ATOM 728 C C . LEU A 1 93 ? 0.395 -6.445 -15.220 1.00 98.12 93 LEU A C 1
ATOM 730 O O . LEU A 1 93 ? -0.674 -6.372 -14.625 1.00 98.12 93 LEU A O 1
ATOM 734 N N . GLN A 1 94 ? 1.310 -7.361 -14.882 1.00 97.75 94 GLN A N 1
ATOM 735 C CA . GLN A 1 94 ? 1.096 -8.293 -13.767 1.00 97.75 94 GLN A CA 1
ATOM 736 C C . GLN A 1 94 ? 0.934 -7.569 -12.427 1.00 97.75 94 GLN A C 1
ATOM 738 O O . GLN A 1 94 ? 0.154 -7.991 -11.574 1.00 97.75 94 GLN A O 1
ATOM 743 N N . ARG A 1 95 ? 1.696 -6.493 -12.205 1.00 98.00 95 ARG A N 1
ATOM 744 C CA . ARG A 1 95 ? 1.598 -5.706 -10.974 1.00 98.00 95 ARG A CA 1
ATOM 745 C C . ARG A 1 95 ? 0.285 -4.931 -10.913 1.00 98.00 95 ARG A C 1
ATOM 747 O O . ARG A 1 95 ? -0.296 -4.878 -9.836 1.00 98.00 95 ARG A O 1
ATOM 754 N N . GLU A 1 96 ? -0.154 -4.365 -12.029 1.00 97.75 96 GLU A N 1
ATOM 755 C CA . GLU A 1 96 ? -1.443 -3.689 -12.181 1.00 97.75 96 GLU A CA 1
ATOM 756 C C . GLU A 1 96 ? -2.595 -4.655 -11.887 1.00 97.75 96 GLU A C 1
ATOM 758 O O . GLU A 1 96 ? -3.383 -4.397 -10.986 1.00 97.75 96 GLU A O 1
ATOM 763 N N . GLU A 1 97 ? -2.591 -5.852 -12.480 1.00 97.81 97 GLU A N 1
ATOM 764 C CA . GLU A 1 97 ? -3.614 -6.870 -12.210 1.00 97.81 97 GLU A CA 1
ATOM 765 C C . GLU A 1 97 ? -3.650 -7.297 -10.728 1.00 97.81 97 GLU A C 1
ATOM 767 O O . GLU A 1 97 ? -4.715 -7.509 -10.142 1.00 97.81 97 GLU A O 1
ATOM 772 N N . ILE A 1 98 ? -2.485 -7.424 -10.080 1.00 97.88 98 ILE A N 1
ATOM 773 C CA . ILE A 1 98 ? -2.413 -7.713 -8.640 1.00 97.88 98 ILE A CA 1
ATOM 774 C C . ILE A 1 98 ? -2.978 -6.553 -7.814 1.00 97.88 98 ILE A C 1
ATOM 776 O O . ILE A 1 98 ? -3.598 -6.805 -6.778 1.00 97.88 98 ILE A O 1
ATOM 780 N N . LEU A 1 99 ? -2.731 -5.307 -8.221 1.00 97.88 99 LEU A N 1
ATOM 781 C CA . LEU A 1 99 ? -3.258 -4.129 -7.539 1.00 97.88 99 LEU A CA 1
ATOM 782 C C . LEU A 1 99 ? -4.778 -4.052 -7.689 1.00 97.88 99 LEU A C 1
ATOM 784 O O . LEU A 1 99 ? -5.442 -3.976 -6.663 1.00 97.88 99 LEU A O 1
ATOM 788 N N . ASP A 1 100 ? -5.326 -4.233 -8.889 1.00 98.00 100 ASP A N 1
ATOM 789 C CA . ASP A 1 100 ? -6.778 -4.252 -9.130 1.00 98.00 100 ASP A CA 1
ATOM 790 C C . ASP A 1 100 ? -7.488 -5.337 -8.306 1.00 98.00 100 ASP A C 1
ATOM 792 O O . ASP A 1 100 ? -8.541 -5.124 -7.698 1.00 98.00 100 ASP A O 1
ATOM 796 N N . ARG A 1 101 ? -6.888 -6.530 -8.208 1.00 97.75 101 ARG A N 1
ATOM 797 C CA . ARG A 1 101 ? -7.416 -7.608 -7.354 1.00 97.75 101 ARG A CA 1
ATOM 798 C C . ARG A 1 101 ? -7.385 -7.254 -5.868 1.00 97.75 101 ARG A C 1
ATOM 800 O O . ARG A 1 101 ? -8.235 -7.724 -5.116 1.00 97.75 101 ARG A O 1
ATOM 807 N N . LYS A 1 102 ? -6.387 -6.487 -5.421 1.00 97.75 102 LYS A N 1
ATOM 808 C CA . LYS A 1 102 ? -6.315 -6.013 -4.032 1.00 97.75 102 LYS A CA 1
ATOM 809 C C . LYS A 1 102 ? -7.327 -4.908 -3.773 1.00 97.75 102 LYS A C 1
ATOM 811 O O . LYS A 1 102 ? -7.953 -4.951 -2.723 1.00 97.75 102 LYS A O 1
ATOM 816 N N . ASP A 1 103 ? -7.499 -3.993 -4.716 1.00 97.88 103 ASP A N 1
ATOM 817 C CA . ASP A 1 103 ? -8.442 -2.879 -4.624 1.00 97.88 103 ASP A CA 1
ATOM 818 C C . ASP A 1 103 ? -9.873 -3.409 -4.505 1.00 97.88 103 ASP A C 1
ATOM 820 O O . ASP A 1 103 ? -10.533 -3.227 -3.489 1.00 97.88 103 ASP A O 1
ATOM 824 N N . THR A 1 104 ? -10.269 -4.290 -5.427 1.00 97.88 104 THR A N 1
ATOM 825 C CA . THR A 1 104 ? -11.577 -4.966 -5.370 1.00 97.88 104 THR A CA 1
ATOM 826 C C . THR A 1 104 ? -11.788 -5.816 -4.109 1.00 97.88 104 THR A C 1
ATOM 828 O O . THR A 1 104 ? -12.927 -6.053 -3.697 1.00 97.88 104 THR A O 1
ATOM 831 N N . ALA A 1 105 ? -10.721 -6.332 -3.490 1.00 97.69 105 ALA A N 1
ATOM 832 C CA . ALA A 1 105 ? -10.810 -7.041 -2.214 1.00 97.69 105 ALA A CA 1
ATOM 833 C C . ALA A 1 105 ? -10.951 -6.084 -1.019 1.00 97.69 105 ALA A C 1
ATOM 835 O O . ALA A 1 105 ? -11.613 -6.443 -0.041 1.00 97.69 105 ALA A O 1
ATOM 836 N N . LEU A 1 106 ? -10.335 -4.901 -1.090 1.00 97.81 106 LEU A N 1
ATOM 837 C CA . LEU A 1 106 ? -10.490 -3.836 -0.105 1.00 97.81 106 LEU A CA 1
ATOM 838 C C . LEU A 1 106 ? -11.900 -3.252 -0.164 1.00 97.81 106 LEU A C 1
ATOM 840 O O . LEU A 1 106 ? -12.550 -3.256 0.876 1.00 97.81 106 LEU A O 1
ATOM 844 N N . ASP A 1 107 ? -12.419 -2.928 -1.349 1.00 97.75 107 ASP A N 1
ATOM 845 C CA . ASP A 1 107 ? -13.793 -2.431 -1.533 1.00 97.75 107 ASP A CA 1
ATOM 846 C C . ASP A 1 107 ? -14.822 -3.382 -0.909 1.00 97.75 107 ASP A C 1
ATOM 848 O O . ASP A 1 107 ? -15.657 -3.000 -0.093 1.00 97.75 107 ASP A O 1
ATOM 852 N N . LYS A 1 108 ? -14.706 -4.687 -1.194 1.00 97.81 108 LYS A N 1
ATOM 853 C CA . LYS A 1 108 ? -15.584 -5.705 -0.590 1.00 97.81 108 LYS A CA 1
ATOM 854 C C . LYS A 1 108 ? -15.481 -5.747 0.930 1.00 97.81 108 LYS A C 1
ATOM 856 O O . LYS A 1 108 ? -16.449 -6.097 1.607 1.00 97.81 108 LYS A O 1
ATOM 861 N N . ARG A 1 109 ? -14.294 -5.494 1.479 1.00 97.94 109 ARG A N 1
ATOM 862 C CA . ARG A 1 109 ? -14.084 -5.478 2.926 1.00 97.94 109 ARG A CA 1
ATOM 863 C C . ARG A 1 109 ? -14.677 -4.215 3.541 1.00 97.94 109 ARG A C 1
ATOM 865 O O . ARG A 1 109 ? -15.265 -4.331 4.613 1.00 97.94 109 ARG A O 1
ATOM 872 N N . GLU A 1 110 ? -14.551 -3.072 2.878 1.00 97.81 110 GLU A N 1
ATOM 873 C CA . GLU A 1 110 ? -15.188 -1.816 3.276 1.00 97.81 110 GLU A CA 1
ATOM 874 C C . GLU A 1 110 ? -16.711 -1.956 3.280 1.00 97.81 110 GLU A C 1
ATOM 876 O O . GLU A 1 110 ? -17.314 -1.739 4.326 1.00 97.81 110 GLU A O 1
ATOM 881 N N . ASP A 1 111 ? -17.316 -2.496 2.218 1.00 97.94 111 ASP A N 1
ATOM 882 C CA . ASP A 1 111 ? -18.762 -2.770 2.155 1.00 97.94 111 ASP A CA 1
ATOM 883 C C . ASP A 1 111 ? -19.255 -3.642 3.325 1.00 97.94 111 ASP A C 1
ATOM 885 O O . ASP A 1 111 ? -20.345 -3.457 3.876 1.00 97.94 111 ASP A O 1
ATOM 889 N N . VAL A 1 112 ? -18.474 -4.665 3.695 1.00 97.94 112 VAL A N 1
ATOM 890 C CA . VAL A 1 112 ? -18.807 -5.554 4.818 1.00 97.94 112 VAL A CA 1
ATOM 891 C C . VAL A 1 112 ? -18.677 -4.825 6.153 1.00 97.94 112 VAL A C 1
ATOM 893 O O . VAL A 1 112 ? -19.477 -5.078 7.058 1.00 97.94 112 VAL A O 1
ATOM 896 N N . LEU A 1 113 ? -17.673 -3.961 6.301 1.00 97.56 113 LEU A N 1
ATOM 897 C CA . LEU A 1 113 ? -17.482 -3.165 7.509 1.00 97.56 113 LEU A CA 1
ATOM 898 C C . LEU A 1 113 ? -18.587 -2.122 7.658 1.00 97.56 113 LEU A C 1
ATOM 900 O O . LEU A 1 113 ? -19.189 -2.070 8.724 1.00 97.56 113 LEU A O 1
ATOM 904 N N . GLU A 1 114 ? -18.940 -1.405 6.595 1.00 98.06 114 GLU A N 1
ATOM 905 C CA . GLU A 1 114 ? -20.017 -0.412 6.605 1.00 98.06 114 GLU A CA 1
ATOM 906 C C . GLU A 1 114 ? -21.359 -1.053 6.989 1.00 98.06 114 GLU A C 1
ATOM 908 O O . GLU A 1 114 ? -22.071 -0.564 7.868 1.00 98.06 114 GLU A O 1
ATOM 913 N N . LYS A 1 115 ? -21.678 -2.229 6.428 1.00 97.75 115 LYS A N 1
ATOM 914 C CA . LYS A 1 115 ? -22.876 -2.992 6.824 1.00 97.75 115 LYS A CA 1
ATOM 915 C C . LYS A 1 115 ? -22.852 -3.401 8.295 1.00 97.75 115 LYS A C 1
ATOM 917 O O . LYS A 1 115 ? -23.890 -3.368 8.955 1.00 97.75 115 LYS A O 1
ATOM 922 N N . LYS A 1 116 ? -21.691 -3.809 8.817 1.00 97.31 116 LYS A N 1
ATOM 923 C CA . LYS A 1 116 ? -21.543 -4.154 10.238 1.00 97.31 116 LYS A CA 1
ATOM 924 C C . LYS A 1 116 ? -21.681 -2.932 11.135 1.00 97.31 116 LYS A C 1
ATOM 926 O O . LYS A 1 116 ? -22.320 -3.045 12.172 1.00 97.31 116 LYS A O 1
ATOM 931 N N . GLU A 1 117 ? -21.116 -1.794 10.753 1.00 97.44 117 GLU A N 1
ATOM 932 C CA . GLU A 1 117 ? -21.250 -0.543 11.500 1.00 97.44 117 GLU A CA 1
ATOM 933 C C . GLU A 1 117 ? -22.705 -0.078 11.543 1.00 97.44 117 GLU A C 1
ATOM 935 O O . GLU A 1 117 ? -23.217 0.214 12.622 1.00 97.44 117 GLU A O 1
ATOM 940 N N . ALA A 1 118 ? -23.410 -0.115 10.409 1.00 97.56 118 ALA A N 1
ATOM 941 C CA . ALA A 1 118 ? -24.836 0.199 10.355 1.00 97.56 118 ALA A CA 1
ATOM 942 C C . ALA A 1 118 ? -25.673 -0.747 11.236 1.00 97.56 118 ALA A C 1
ATOM 944 O O . ALA A 1 118 ? -26.579 -0.302 11.947 1.00 97.56 118 ALA A O 1
ATOM 945 N N . GLN A 1 119 ? -25.354 -2.047 11.232 1.00 97.38 119 GLN A N 1
ATOM 946 C CA . GLN A 1 119 ? -26.016 -3.016 12.106 1.00 97.38 119 GLN A CA 1
ATOM 947 C C . GLN A 1 119 ? -25.736 -2.725 13.585 1.00 97.38 119 GLN A C 1
ATOM 949 O O . GLN A 1 119 ? -26.668 -2.712 14.386 1.00 97.38 119 GLN A O 1
ATOM 954 N N . LEU A 1 120 ? -24.481 -2.449 13.945 1.00 97.06 120 LEU A N 1
ATOM 955 C CA . LEU A 1 120 ? -24.094 -2.126 15.318 1.00 97.06 120 LEU A CA 1
ATOM 956 C C . LEU A 1 120 ? -24.769 -0.846 15.817 1.00 97.06 120 LEU A C 1
ATOM 958 O O . LEU A 1 120 ? -25.226 -0.816 16.955 1.00 97.06 120 LEU A O 1
ATOM 962 N N . ASP A 1 121 ? -24.882 0.187 14.981 1.00 97.50 121 ASP A N 1
ATOM 963 C CA . ASP A 1 121 ? -25.600 1.417 15.333 1.00 97.50 121 ASP A CA 1
ATOM 964 C C . ASP A 1 121 ? -27.100 1.154 15.561 1.00 97.50 121 ASP A C 1
ATOM 966 O O . ASP A 1 121 ? -27.692 1.638 16.532 1.00 97.50 121 ASP A O 1
ATOM 970 N N . SER A 1 122 ? -27.718 0.325 14.713 1.00 97.50 122 SER A N 1
ATOM 971 C CA . SER A 1 122 ? -29.104 -0.115 14.902 1.00 97.50 122 SER A CA 1
ATOM 972 C C . SER A 1 122 ? -29.281 -0.889 16.213 1.00 97.50 122 SER A C 1
ATOM 974 O O . SER A 1 122 ? -30.171 -0.570 17.007 1.00 97.50 122 SER A O 1
ATOM 976 N N . ASP A 1 123 ? -28.418 -1.867 16.480 1.00 96.62 123 ASP A N 1
ATOM 977 C CA . ASP A 1 123 ? -28.472 -2.683 17.694 1.00 96.62 123 ASP A CA 1
ATOM 978 C C . ASP A 1 123 ? -28.247 -1.823 18.943 1.00 96.62 123 ASP A C 1
ATOM 980 O O . ASP A 1 123 ? -28.985 -1.939 19.924 1.00 96.62 123 ASP A O 1
ATOM 984 N N . GLN A 1 124 ? -27.306 -0.879 18.891 1.00 96.75 124 GLN A N 1
ATOM 985 C CA . GLN A 1 124 ? -27.044 0.065 19.975 1.00 96.75 124 GLN A CA 1
ATOM 986 C C . GLN A 1 124 ? -28.280 0.919 20.291 1.00 96.75 124 GLN A C 1
ATOM 988 O O . GLN A 1 124 ? -28.612 1.124 21.464 1.00 96.75 124 GLN A O 1
ATOM 993 N N . LYS A 1 125 ? -29.004 1.388 19.267 1.00 96.56 125 LYS A N 1
ATOM 994 C CA . LYS A 1 125 ? -30.270 2.119 19.443 1.00 96.56 125 LYS A CA 1
ATOM 995 C C . LYS A 1 125 ? -31.347 1.246 20.084 1.00 96.56 125 LYS A C 1
ATOM 997 O O . LYS A 1 125 ? -32.058 1.721 20.971 1.00 96.56 125 LYS A O 1
ATOM 1002 N N . VAL A 1 126 ? -31.466 -0.018 19.673 1.00 97.06 126 VAL A N 1
ATOM 1003 C CA . VAL A 1 126 ? -32.421 -0.972 20.265 1.00 97.06 126 VAL A CA 1
ATOM 1004 C C . VAL A 1 126 ? -32.094 -1.226 21.734 1.00 97.06 126 VAL A C 1
ATOM 1006 O O . VAL A 1 126 ? -32.973 -1.085 22.583 1.00 97.06 126 VAL A O 1
ATOM 1009 N N . VAL A 1 127 ? -30.834 -1.525 22.051 1.00 96.62 127 VAL A N 1
ATOM 1010 C CA . VAL A 1 127 ? -30.372 -1.768 23.426 1.00 96.62 127 VAL A CA 1
ATOM 1011 C C . VAL A 1 127 ? -30.608 -0.544 24.308 1.00 96.62 127 VAL A C 1
ATOM 1013 O O . VAL A 1 127 ? -31.076 -0.675 25.438 1.00 96.62 127 VAL A O 1
ATOM 1016 N N . THR A 1 128 ? -30.342 0.657 23.792 1.00 96.88 128 THR A N 1
ATOM 1017 C CA . THR A 1 128 ? -30.571 1.904 24.535 1.00 96.88 128 THR A CA 1
ATOM 1018 C C . THR A 1 128 ? -32.053 2.079 24.872 1.00 96.88 128 THR A C 1
ATOM 1020 O O . THR A 1 128 ? -32.389 2.295 26.037 1.00 96.88 128 THR A O 1
ATOM 1023 N N . LYS A 1 129 ? -32.954 1.871 23.900 1.00 96.38 129 LYS A N 1
ATOM 1024 C CA . LYS A 1 129 ? -34.407 1.915 24.137 1.00 96.38 129 LYS A CA 1
ATOM 1025 C C . LYS A 1 129 ? -34.873 0.857 25.136 1.00 96.38 129 LYS A C 1
ATOM 1027 O O . LYS A 1 129 ? -35.678 1.154 26.012 1.00 96.38 129 LYS A O 1
ATOM 1032 N N . GLN A 1 130 ? -34.366 -0.371 25.030 1.00 95.56 130 GLN A N 1
ATOM 1033 C CA . GLN A 1 130 ? -34.701 -1.442 25.972 1.00 95.56 130 GLN A CA 1
ATOM 1034 C C . GLN A 1 130 ? -34.240 -1.107 27.393 1.00 95.56 130 GLN A C 1
ATOM 1036 O O . GLN A 1 130 ? -34.967 -1.361 28.349 1.00 95.56 130 GLN A O 1
ATOM 1041 N N . LYS A 1 131 ? -33.059 -0.498 27.544 1.00 95.62 131 LYS A N 1
ATOM 1042 C CA . LYS A 1 131 ? -32.540 -0.063 28.844 1.00 95.62 131 LYS A CA 1
ATOM 1043 C C . LYS A 1 131 ? -33.405 1.036 29.463 1.00 95.62 131 LYS A C 1
ATOM 1045 O O . LYS A 1 131 ? -33.685 0.979 30.659 1.00 95.62 131 LYS A O 1
ATOM 1050 N N . GLU A 1 132 ? -33.852 2.003 28.664 1.00 95.88 132 GLU A N 1
ATOM 1051 C CA . GLU A 1 132 ? -34.793 3.038 29.107 1.00 95.88 132 GLU A CA 1
ATOM 1052 C C . GLU A 1 132 ? -36.129 2.428 29.549 1.00 95.88 132 GLU A C 1
ATOM 1054 O O . GLU A 1 132 ? -36.597 2.710 30.651 1.00 95.88 132 GLU A O 1
ATOM 1059 N N . GLN A 1 133 ? -36.706 1.527 28.748 1.00 95.44 133 GLN A N 1
ATOM 1060 C CA . GLN A 1 133 ? -37.947 0.827 29.095 1.00 95.44 133 GLN A CA 1
ATOM 1061 C C . GLN A 1 133 ? -37.809 -0.012 30.368 1.00 95.44 133 GLN A C 1
ATOM 1063 O O . GLN A 1 133 ? -38.674 0.047 31.237 1.00 95.44 133 GLN A O 1
ATOM 1068 N N . ALA A 1 134 ? -36.711 -0.757 30.516 1.00 94.50 134 ALA A N 1
ATOM 1069 C CA . ALA A 1 134 ? -36.438 -1.530 31.721 1.00 94.50 134 ALA A CA 1
ATOM 1070 C C . ALA A 1 134 ? -36.312 -0.621 32.953 1.00 94.50 134 ALA A C 1
ATOM 1072 O O . ALA A 1 134 ? -36.880 -0.925 33.997 1.00 94.50 134 ALA A O 1
ATOM 1073 N N . SER A 1 135 ? -35.627 0.521 32.829 1.00 95.31 135 SER A N 1
ATOM 1074 C CA . SER A 1 135 ? -35.530 1.502 33.914 1.00 95.31 135 SER A CA 1
ATOM 1075 C C . SER A 1 135 ? -36.896 2.068 34.309 1.00 95.31 135 SER A C 1
ATOM 1077 O O . SER A 1 135 ? -37.140 2.278 35.496 1.00 95.31 135 SER A O 1
ATOM 1079 N N . LEU A 1 136 ? -37.779 2.322 33.339 1.00 95.69 136 LEU A N 1
ATOM 1080 C CA . LEU A 1 136 ? -39.141 2.785 33.606 1.00 95.69 136 LEU A CA 1
ATOM 1081 C C . LEU A 1 136 ? -39.968 1.709 34.313 1.00 95.69 136 LEU A C 1
ATOM 1083 O O . LEU A 1 136 ? -40.609 2.011 35.312 1.00 95.69 136 LEU A O 1
ATOM 1087 N N . LEU A 1 137 ? -39.898 0.457 33.853 1.00 94.06 137 LEU A N 1
ATOM 1088 C CA . LEU A 1 137 ? -40.607 -0.667 34.470 1.00 94.06 137 LEU A CA 1
ATOM 1089 C C . LEU A 1 137 ? -40.141 -0.934 35.904 1.00 94.06 137 LEU A C 1
ATOM 1091 O O . LEU A 1 137 ? -40.968 -1.181 36.774 1.00 94.06 137 LEU A O 1
ATOM 1095 N N . VAL A 1 138 ? -38.833 -0.857 36.168 1.00 94.00 138 VAL A N 1
ATOM 1096 C CA . VAL A 1 138 ? -38.289 -0.995 37.531 1.00 94.00 138 VAL A CA 1
ATOM 1097 C C . VAL A 1 138 ? -38.825 0.109 38.439 1.00 94.00 138 VAL A C 1
ATOM 1099 O O . VAL A 1 138 ? -39.180 -0.165 39.584 1.00 94.00 138 VAL A O 1
ATOM 1102 N N . LYS A 1 139 ? -38.917 1.343 37.930 1.00 93.31 139 LYS A N 1
ATOM 1103 C CA . LYS A 1 139 ? -39.491 2.462 38.679 1.00 93.31 139 LYS A CA 1
ATOM 1104 C C . LYS A 1 139 ? -40.985 2.255 38.938 1.00 93.31 139 LYS A C 1
ATOM 1106 O O . LYS A 1 139 ? -41.410 2.345 40.078 1.00 93.31 139 LYS A O 1
ATOM 1111 N N . GLU A 1 140 ? -41.757 1.884 37.919 1.00 92.38 140 GLU A N 1
ATOM 1112 C CA . GLU A 1 140 ? -43.192 1.604 38.063 1.00 92.38 140 GLU A CA 1
ATOM 1113 C C . GLU A 1 140 ? -43.455 0.446 39.039 1.00 92.38 140 GLU A C 1
ATOM 1115 O O . GLU A 1 140 ? -44.402 0.485 39.822 1.00 92.38 140 GLU A O 1
ATOM 1120 N N . GLN A 1 141 ? -42.604 -0.584 39.029 1.00 88.94 141 GLN A N 1
ATOM 1121 C CA . GLN A 1 141 ? -42.678 -1.682 39.987 1.00 88.94 141 GLN A CA 1
ATOM 1122 C C . GLN A 1 141 ? -42.396 -1.207 41.417 1.00 88.94 141 GLN A C 1
ATOM 1124 O O . GLN A 1 141 ? -43.087 -1.648 42.333 1.00 88.94 141 GLN A O 1
ATOM 1129 N N . GLN A 1 142 ? -41.402 -0.335 41.619 1.00 84.38 142 GLN A N 1
ATOM 1130 C CA . GLN A 1 142 ? -41.134 0.268 42.928 1.00 84.38 142 GLN A CA 1
ATOM 1131 C C . GLN A 1 142 ? -42.323 1.100 43.405 1.00 84.38 142 GLN A C 1
ATOM 1133 O O . GLN A 1 142 ? -42.799 0.861 44.509 1.00 84.38 142 GLN A O 1
ATOM 1138 N N . ASP A 1 143 ? -42.848 1.980 42.553 1.00 84.06 143 ASP A N 1
ATOM 1139 C CA . ASP A 1 143 ? -43.984 2.845 42.880 1.00 84.06 143 ASP A CA 1
ATOM 1140 C C . ASP A 1 143 ? -45.224 2.006 43.262 1.00 84.06 143 ASP A C 1
ATOM 1142 O O . ASP A 1 143 ? -45.858 2.252 44.286 1.00 84.06 143 ASP A O 1
ATOM 1146 N N . LYS A 1 144 ? -45.531 0.938 42.505 1.00 81.88 144 LYS A N 1
ATOM 1147 C CA . LYS A 1 144 ? -46.639 0.017 42.830 1.00 81.88 144 LYS A CA 1
ATOM 1148 C C . LYS A 1 144 ? -46.399 -0.801 44.094 1.00 81.88 144 LYS A C 1
ATOM 1150 O O . LYS A 1 144 ? -47.352 -1.103 44.803 1.00 81.88 144 LYS A O 1
ATOM 1155 N N . LEU A 1 145 ? -45.161 -1.214 44.370 1.00 78.00 145 LEU A N 1
ATOM 1156 C CA . LEU A 1 145 ? -44.839 -1.917 45.615 1.00 78.00 145 LEU A CA 1
ATOM 1157 C C . LEU A 1 145 ? -45.012 -0.997 46.825 1.00 78.00 145 LEU A C 1
ATOM 1159 O O . LEU A 1 145 ? -45.535 -1.452 47.837 1.00 78.00 145 LEU A O 1
ATOM 1163 N N . GLU A 1 146 ? -44.620 0.274 46.711 1.00 76.19 146 GLU A N 1
ATOM 1164 C CA . GLU A 1 146 ? -44.868 1.293 47.737 1.00 76.19 146 GLU A CA 1
ATOM 1165 C C . GLU A 1 146 ? -46.375 1.537 47.931 1.00 76.19 146 GLU A C 1
ATOM 1167 O O . GLU A 1 146 ? -46.842 1.609 49.067 1.00 76.19 146 GLU A O 1
ATOM 1172 N N . GLU A 1 147 ? -47.156 1.568 46.845 1.00 77.50 147 GLU A N 1
ATOM 1173 C CA . GLU A 1 147 ? -48.618 1.699 46.901 1.00 77.50 147 GLU A CA 1
ATOM 1174 C C . GLU A 1 147 ? -49.294 0.483 47.567 1.00 77.50 147 GLU A C 1
ATOM 1176 O O . GLU A 1 147 ? -50.096 0.645 48.487 1.00 77.50 147 GLU A O 1
ATOM 1181 N N . ILE A 1 148 ? -48.954 -0.745 47.151 1.00 73.56 148 ILE A N 1
ATOM 1182 C CA . ILE A 1 148 ? -49.549 -1.990 47.676 1.00 73.56 148 ILE A CA 1
ATOM 1183 C C . ILE A 1 148 ? -49.153 -2.230 49.136 1.00 73.56 148 ILE A C 1
ATOM 1185 O O . ILE A 1 148 ? -49.969 -2.720 49.916 1.00 73.56 148 ILE A O 1
ATOM 1189 N N . ALA A 1 149 ? -47.917 -1.896 49.517 1.00 67.25 149 ALA A N 1
ATOM 1190 C CA . ALA A 1 149 ? -47.463 -2.014 50.898 1.00 67.25 149 ALA A CA 1
ATOM 1191 C C . ALA A 1 149 ? -48.154 -1.008 51.837 1.00 67.25 149 ALA A C 1
ATOM 1193 O O . ALA A 1 149 ? -48.009 -1.143 53.051 1.00 67.25 149 ALA A O 1
ATOM 1194 N N . ALA A 1 150 ? -48.880 -0.014 51.292 1.00 68.06 150 ALA A N 1
ATOM 1195 C CA . ALA A 1 150 ? -49.480 1.115 52.014 1.00 68.06 150 ALA A CA 1
ATOM 1196 C C . ALA A 1 150 ? -48.494 1.842 52.954 1.00 68.06 150 ALA A C 1
ATOM 1198 O O . ALA A 1 150 ? -48.897 2.547 53.878 1.00 68.06 150 ALA A O 1
ATOM 1199 N N . LEU A 1 151 ? -47.200 1.640 52.713 1.00 65.94 151 LEU A N 1
ATOM 1200 C CA . LEU A 1 151 ? -46.069 2.102 53.494 1.00 65.94 151 LEU A CA 1
ATOM 1201 C C . LEU A 1 151 ? -44.987 2.455 52.489 1.00 65.94 151 LEU A C 1
ATOM 1203 O O . LEU A 1 151 ? -44.535 1.618 51.702 1.00 65.94 151 LEU A O 1
ATOM 1207 N N . THR A 1 152 ? -44.538 3.698 52.533 1.00 70.81 152 THR A N 1
ATOM 1208 C CA . THR A 1 152 ? -43.358 4.112 51.786 1.00 70.81 152 THR A CA 1
ATOM 1209 C C . THR A 1 152 ? -42.138 3.336 52.292 1.00 70.81 152 THR A C 1
ATOM 1211 O O . THR A 1 152 ? -42.065 2.906 53.447 1.00 70.81 152 THR A O 1
ATOM 1214 N N . ARG A 1 153 ? -41.124 3.151 51.443 1.00 68.81 153 ARG A N 1
ATOM 1215 C CA . ARG A 1 153 ? -39.872 2.476 51.824 1.00 68.81 153 ARG A CA 1
ATOM 1216 C C . ARG A 1 153 ? -39.253 2.966 53.155 1.00 68.81 153 ARG A C 1
ATOM 1218 O O . ARG A 1 153 ? -38.767 2.118 53.910 1.00 68.81 153 ARG A O 1
ATOM 1225 N N . PRO A 1 154 ? -39.229 4.278 53.477 1.00 72.69 154 PRO A N 1
ATOM 1226 C CA . PRO A 1 154 ? -38.799 4.744 54.796 1.00 72.69 154 PRO A CA 1
ATOM 1227 C C . PRO A 1 154 ? -39.739 4.325 55.940 1.00 72.69 154 PRO A C 1
ATOM 1229 O O . PRO A 1 154 ? -39.234 3.912 56.981 1.00 72.69 154 PRO A O 1
ATOM 1232 N N . GLU A 1 155 ? -41.059 4.344 55.748 1.00 72.00 155 GLU A N 1
ATOM 1233 C CA . GLU A 1 155 ? -42.038 3.924 56.767 1.00 72.00 155 GLU A CA 1
ATOM 1234 C C . GLU A 1 155 ? -41.963 2.415 57.049 1.00 72.00 155 GLU A C 1
ATOM 1236 O O . GLU A 1 155 ? -41.944 2.002 58.207 1.00 72.00 155 GLU A O 1
ATOM 1241 N N . ALA A 1 156 ? -41.816 1.579 56.015 1.00 71.94 156 ALA A N 1
ATOM 1242 C CA . ALA A 1 156 ? -41.634 0.133 56.179 1.00 71.94 156 ALA A CA 1
ATOM 1243 C C . ALA A 1 156 ? -40.352 -0.202 56.964 1.00 71.94 156 ALA A C 1
ATOM 1245 O O . ALA A 1 156 ? -40.333 -1.103 57.803 1.00 71.94 156 ALA A O 1
ATOM 1246 N N . LYS A 1 157 ? -39.271 0.554 56.729 1.00 77.19 157 LYS A N 1
ATOM 1247 C CA . LYS A 1 157 ? -38.023 0.417 57.490 1.00 77.19 157 LYS A CA 1
ATOM 1248 C C . LYS A 1 157 ? -38.217 0.792 58.960 1.00 77.19 157 LYS A C 1
ATOM 1250 O O . LYS A 1 157 ? -37.655 0.130 59.830 1.00 77.19 157 LYS A O 1
ATOM 1255 N N . GLU A 1 158 ? -38.969 1.852 59.236 1.00 79.94 158 GLU A N 1
ATOM 1256 C CA . GLU A 1 158 ? -39.249 2.303 60.599 1.00 79.94 158 GLU A CA 1
ATOM 1257 C C . GLU A 1 158 ? -40.129 1.309 61.365 1.00 79.94 158 GLU A C 1
ATOM 1259 O O . GLU A 1 158 ? -39.819 0.993 62.514 1.00 79.94 158 GLU A O 1
ATOM 1264 N N . LEU A 1 159 ? -41.149 0.743 60.712 1.00 77.38 159 LEU A N 1
ATOM 1265 C CA . LEU A 1 159 ? -42.010 -0.289 61.289 1.00 77.38 159 LEU A CA 1
ATOM 1266 C C . LEU A 1 159 ? -41.205 -1.530 61.703 1.00 77.38 159 LEU A C 1
ATOM 1268 O O . LEU A 1 159 ? -41.241 -1.907 62.871 1.00 77.38 159 LEU A O 1
ATOM 1272 N N . ILE A 1 160 ? -40.398 -2.090 60.792 1.00 77.38 160 ILE A N 1
ATOM 1273 C CA . ILE A 1 160 ? -39.558 -3.269 61.079 1.00 77.38 160 ILE A CA 1
ATOM 1274 C C . ILE A 1 160 ? -38.594 -2.986 62.235 1.00 77.38 160 ILE A C 1
ATOM 1276 O O . ILE A 1 160 ? -38.410 -3.823 63.118 1.00 77.38 160 ILE A O 1
ATOM 1280 N N . LEU A 1 161 ? -37.967 -1.805 62.253 1.00 79.56 161 LEU A N 1
ATOM 1281 C CA . LEU A 1 161 ? -37.058 -1.424 63.335 1.00 79.56 161 LEU A CA 1
ATOM 1282 C C . LEU A 1 161 ? -37.776 -1.300 64.681 1.00 79.56 161 LEU A C 1
ATOM 1284 O O . LEU A 1 161 ? -37.171 -1.608 65.707 1.00 79.56 161 LEU A O 1
ATOM 1288 N N . ASN A 1 162 ? -39.022 -0.834 64.697 1.00 81.06 162 ASN A N 1
ATOM 1289 C CA . ASN A 1 162 ? -39.801 -0.698 65.923 1.00 81.06 162 ASN A CA 1
ATOM 1290 C C . ASN A 1 162 ? -40.335 -2.050 66.415 1.00 81.06 162 ASN A C 1
ATOM 1292 O O . ASN A 1 162 ? -40.175 -2.341 67.596 1.00 81.06 162 ASN A O 1
ATOM 1296 N N . GLU A 1 163 ? -40.845 -2.912 65.534 1.00 78.88 163 GLU A N 1
ATOM 1297 C CA . GLU A 1 163 ? -41.236 -4.287 65.886 1.00 78.88 163 GLU A CA 1
ATOM 1298 C C . GLU A 1 163 ? -40.042 -5.084 66.429 1.00 78.88 163 GLU A C 1
ATOM 1300 O O . GLU A 1 163 ? -40.120 -5.672 67.504 1.00 78.88 163 GLU A O 1
ATOM 1305 N N . THR A 1 164 ? -38.883 -4.992 65.765 1.00 75.62 164 THR A N 1
ATOM 1306 C CA . THR A 1 164 ? -37.646 -5.640 66.233 1.00 75.62 164 THR A CA 1
ATOM 1307 C C . THR A 1 164 ? -37.211 -5.103 67.602 1.00 75.62 164 THR A C 1
ATOM 1309 O O . THR A 1 164 ? -36.695 -5.845 68.434 1.00 75.62 164 THR A O 1
ATOM 1312 N N . LYS A 1 165 ? -37.392 -3.803 67.875 1.00 79.31 165 LYS A N 1
ATOM 1313 C CA . LYS A 1 165 ? -37.089 -3.243 69.202 1.00 79.31 165 LYS A CA 1
ATOM 1314 C C . LYS A 1 165 ? -38.008 -3.810 70.278 1.00 79.31 165 LYS A C 1
ATOM 1316 O O . LYS A 1 165 ? -37.492 -4.110 71.349 1.00 79.31 165 LYS A O 1
ATOM 1321 N N . GLU A 1 166 ? -39.305 -3.929 69.999 1.00 81.31 166 GLU A N 1
ATOM 1322 C CA . GLU A 1 166 ? -40.308 -4.477 70.922 1.00 81.31 166 GLU A CA 1
ATOM 1323 C C . GLU A 1 166 ? -40.054 -5.962 71.220 1.00 81.31 166 GLU A C 1
ATOM 1325 O O . GLU A 1 166 ? -40.002 -6.354 72.386 1.00 81.31 166 GLU A O 1
ATOM 1330 N N . GLU A 1 167 ? -39.786 -6.778 70.196 1.00 78.12 167 GLU A N 1
ATOM 1331 C CA . GLU A 1 167 ? -39.461 -8.203 70.371 1.00 78.12 167 GLU A CA 1
ATOM 1332 C C . GLU A 1 167 ? -38.210 -8.410 71.239 1.00 78.12 167 GLU A C 1
ATOM 1334 O O . GLU A 1 167 ? -38.175 -9.277 72.115 1.00 78.12 167 GLU A O 1
ATOM 1339 N N . LEU A 1 168 ? -37.199 -7.554 71.068 1.00 85.56 168 LEU A N 1
ATOM 1340 C CA . LEU A 1 168 ? -35.946 -7.636 71.816 1.00 85.56 168 LEU A CA 1
ATOM 1341 C C . LEU A 1 168 ? -36.031 -7.086 73.252 1.00 85.56 168 LEU A C 1
ATOM 1343 O O . LEU A 1 168 ? -35.031 -7.152 73.971 1.00 85.56 168 LEU A O 1
ATOM 1347 N N . ILE A 1 169 ? -37.169 -6.549 73.716 1.00 84.75 169 ILE A N 1
ATOM 1348 C CA . ILE A 1 169 ? -37.298 -6.022 75.092 1.00 84.75 169 ILE A CA 1
ATOM 1349 C C . ILE A 1 169 ? -37.045 -7.123 76.123 1.00 84.75 169 ILE A C 1
ATOM 1351 O O . ILE A 1 169 ? -36.301 -6.910 77.084 1.00 84.75 169 ILE A O 1
ATOM 1355 N N . HIS A 1 170 ? -37.639 -8.303 75.927 1.00 81.06 170 HIS A N 1
ATOM 1356 C CA . HIS A 1 170 ? -37.505 -9.405 76.877 1.00 81.06 170 HIS A CA 1
ATOM 1357 C C . HIS A 1 170 ? -36.076 -9.960 76.904 1.00 81.06 170 HIS A C 1
ATOM 1359 O O . HIS A 1 170 ? -35.500 -10.107 77.981 1.00 81.06 170 HIS A O 1
ATOM 1365 N N . GLU A 1 171 ? -35.468 -10.182 75.735 1.00 82.06 171 GLU A N 1
ATOM 1366 C CA . GLU A 1 171 ? -34.079 -10.649 75.632 1.00 82.06 171 GLU A CA 1
ATOM 1367 C C . GLU A 1 171 ? -33.093 -9.652 76.250 1.00 82.06 171 GLU A C 1
ATOM 1369 O O . GLU A 1 171 ? -32.189 -10.043 76.989 1.00 82.06 171 GLU A O 1
ATOM 1374 N N . ARG A 1 172 ? -33.305 -8.347 76.029 1.00 83.25 172 ARG A N 1
ATOM 1375 C CA . ARG A 1 172 ? -32.514 -7.296 76.684 1.00 83.25 172 ARG A CA 1
ATOM 1376 C C . ARG A 1 172 ? -32.677 -7.323 78.197 1.00 83.25 172 ARG A C 1
ATOM 1378 O O . ARG A 1 172 ? -31.685 -7.181 78.903 1.00 83.25 172 ARG A O 1
ATOM 1385 N N . ALA A 1 173 ? -33.894 -7.511 78.705 1.00 83.25 173 ALA A N 1
ATOM 1386 C CA . ALA A 1 173 ? -34.139 -7.584 80.143 1.00 83.25 173 ALA A CA 1
ATOM 1387 C C . ALA A 1 173 ? -33.453 -8.803 80.785 1.00 83.25 173 ALA A C 1
ATOM 1389 O O . ALA A 1 173 ? -32.869 -8.674 81.862 1.00 83.25 173 ALA A O 1
ATOM 1390 N N . VAL A 1 174 ? -33.477 -9.961 80.116 1.00 87.12 174 VAL A N 1
ATOM 1391 C CA . VAL A 1 174 ? -32.765 -11.169 80.562 1.00 87.12 174 VAL A CA 1
ATOM 1392 C C . VAL A 1 174 ? -31.256 -10.932 80.567 1.00 87.12 174 VAL A C 1
ATOM 1394 O O . VAL A 1 174 ? -30.625 -11.137 81.598 1.00 87.12 174 VAL A O 1
ATOM 1397 N N . MET A 1 175 ? -30.696 -10.401 79.478 1.00 86.56 175 MET A N 1
ATOM 1398 C CA . MET A 1 175 ? -29.263 -10.107 79.375 1.00 86.56 175 MET A CA 1
ATOM 1399 C C . MET A 1 175 ? -28.794 -9.103 80.439 1.00 86.56 175 MET A C 1
ATOM 1401 O O . MET A 1 175 ? -27.732 -9.278 81.037 1.00 86.56 175 MET A O 1
ATOM 1405 N N . ILE A 1 176 ? -29.591 -8.063 80.715 1.00 87.94 176 ILE A N 1
ATOM 1406 C CA . ILE A 1 176 ? -29.306 -7.101 81.789 1.00 87.94 176 ILE A CA 1
ATOM 1407 C C . ILE A 1 176 ? -29.303 -7.810 83.146 1.00 87.94 176 ILE A C 1
ATOM 1409 O O . ILE A 1 176 ? -28.370 -7.627 83.924 1.00 87.94 176 ILE A O 1
ATOM 1413 N N . LYS A 1 177 ? -30.307 -8.647 83.427 1.00 88.38 177 LYS A N 1
ATOM 1414 C CA . LYS A 1 177 ? -30.406 -9.375 84.696 1.00 88.38 177 LYS A CA 1
ATOM 1415 C C . LYS A 1 177 ? -29.240 -10.349 84.897 1.00 88.38 177 LYS A C 1
ATOM 1417 O O . LYS A 1 177 ? -28.657 -10.373 85.977 1.00 88.38 177 LYS A O 1
ATOM 1422 N N . GLU A 1 178 ? -28.876 -11.114 83.871 1.00 88.38 178 GLU A N 1
ATOM 1423 C CA . GLU A 1 178 ? -27.728 -12.029 83.908 1.00 88.38 178 GLU A CA 1
ATOM 1424 C C . GLU A 1 178 ? -26.418 -11.269 84.155 1.00 88.38 178 GLU A C 1
ATOM 1426 O O . GLU A 1 178 ? -25.623 -11.657 85.013 1.00 88.38 178 GLU A O 1
ATOM 1431 N N . SER A 1 179 ? -26.227 -10.132 83.476 1.00 88.44 179 SER A N 1
ATOM 1432 C CA . SER A 1 179 ? -25.064 -9.267 83.687 1.00 88.44 179 SER A CA 1
ATOM 1433 C C . SER A 1 179 ? -25.017 -8.684 85.108 1.00 88.44 179 SER A C 1
ATOM 1435 O O . SER A 1 179 ? -23.943 -8.621 85.717 1.00 88.44 179 SER A O 1
ATOM 1437 N N . GLU A 1 180 ? -26.159 -8.302 85.687 1.00 89.50 180 GLU A N 1
ATOM 1438 C CA . GLU A 1 180 ? -26.238 -7.852 87.082 1.00 89.50 180 GLU A CA 1
ATOM 1439 C C . GLU A 1 180 ? -25.912 -8.971 88.084 1.00 89.50 180 GLU A C 1
ATOM 1441 O O . GLU A 1 180 ? -25.214 -8.728 89.074 1.00 89.50 180 GLU A O 1
ATOM 1446 N N . GLU A 1 181 ? -26.400 -10.191 87.849 1.00 90.31 181 GLU A N 1
ATOM 1447 C CA . GLU A 1 181 ? -26.123 -11.359 88.692 1.00 90.31 181 GLU A CA 1
ATOM 1448 C C . GLU A 1 181 ? -24.634 -11.737 88.657 1.00 90.31 181 GLU A C 1
ATOM 1450 O O . GLU A 1 181 ? -24.016 -11.911 89.714 1.00 90.31 181 GLU A O 1
ATOM 1455 N N . GLU A 1 182 ? -24.023 -11.764 87.470 1.00 90.94 182 GLU A N 1
ATOM 1456 C CA . GLU A 1 182 ? -22.582 -11.985 87.302 1.00 90.94 182 GLU A CA 1
ATOM 1457 C C . GLU A 1 182 ? -21.759 -10.896 88.008 1.00 90.94 182 GLU A C 1
ATOM 1459 O O . GLU A 1 182 ? -20.780 -11.182 88.715 1.00 90.94 182 GLU A O 1
ATOM 1464 N N . THR A 1 183 ? -22.185 -9.637 87.879 1.00 90.50 183 THR A N 1
ATOM 1465 C CA . THR A 1 183 ? -21.543 -8.498 88.544 1.00 90.50 183 THR A CA 1
ATOM 1466 C C . THR A 1 183 ? -21.619 -8.635 90.066 1.00 90.50 183 THR A C 1
ATOM 1468 O O . THR A 1 183 ? -20.615 -8.461 90.759 1.00 90.50 183 THR A O 1
ATOM 1471 N N . LYS A 1 184 ? -22.777 -9.012 90.622 1.00 90.62 184 LYS A N 1
ATOM 1472 C CA . LYS A 1 184 ? -22.919 -9.249 92.069 1.00 90.62 184 LYS A CA 1
ATOM 1473 C C . LYS A 1 184 ? -22.017 -10.385 92.550 1.00 90.62 184 LYS A C 1
ATOM 1475 O O . LYS A 1 184 ? -21.337 -10.226 93.565 1.00 90.62 184 LYS A O 1
ATOM 1480 N N . ALA A 1 185 ? -21.955 -11.495 91.814 1.00 88.31 185 ALA A N 1
ATOM 1481 C CA . ALA A 1 185 ? -21.105 -12.634 92.161 1.00 88.31 185 ALA A CA 1
ATOM 1482 C C . ALA A 1 185 ? -19.607 -12.272 92.137 1.00 88.31 185 ALA A C 1
ATOM 1484 O O . ALA A 1 185 ? -18.847 -12.642 93.039 1.00 88.31 185 ALA A O 1
ATOM 1485 N N . THR A 1 186 ? -19.169 -11.507 91.134 1.00 90.19 186 THR A N 1
ATOM 1486 C CA . THR A 1 186 ? -17.779 -11.037 91.048 1.00 90.19 186 THR A CA 1
ATOM 1487 C C . THR A 1 186 ? -17.431 -10.037 92.1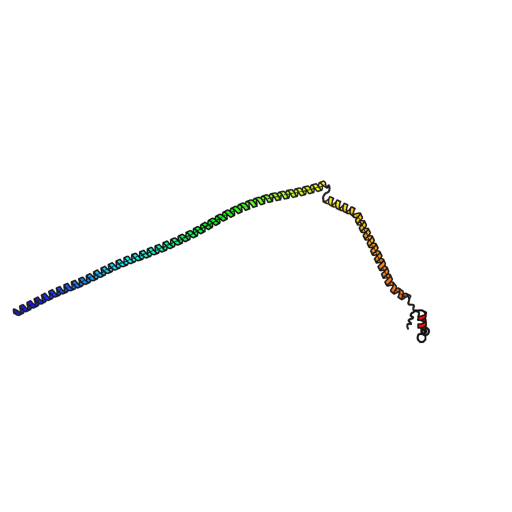46 1.00 90.19 186 THR A C 1
ATOM 1489 O O . THR A 1 186 ? -16.324 -10.113 92.692 1.00 90.19 186 THR A O 1
ATOM 1492 N N . VAL A 1 187 ? -18.352 -9.139 92.506 1.00 92.38 187 VAL A N 1
ATOM 1493 C CA . VAL A 1 187 ? -18.179 -8.194 93.620 1.00 92.38 187 VAL A CA 1
ATOM 1494 C C . VAL A 1 187 ? -18.066 -8.927 94.956 1.00 92.38 187 VAL A C 1
ATOM 1496 O O . VAL A 1 187 ? -17.110 -8.669 95.685 1.00 92.38 187 VAL A O 1
ATOM 1499 N N . ASP A 1 188 ? -18.955 -9.877 95.259 1.00 90.44 188 ASP A N 1
ATOM 1500 C CA . ASP A 1 188 ? -18.912 -10.644 96.515 1.00 90.44 188 ASP A CA 1
ATOM 1501 C C . ASP A 1 188 ? -17.595 -11.426 96.658 1.00 90.44 188 ASP A C 1
ATOM 1503 O O . ASP A 1 188 ? -16.922 -11.370 97.693 1.00 90.44 188 ASP A O 1
ATOM 1507 N N . ARG A 1 189 ? -17.148 -12.077 95.575 1.00 90.00 189 ARG A N 1
ATOM 1508 C CA . ARG A 1 189 ? -15.860 -12.786 95.553 1.00 90.00 189 ARG A CA 1
ATOM 1509 C C . ARG A 1 189 ? -14.680 -11.843 95.799 1.00 90.00 189 ARG A C 1
ATOM 1511 O O . ARG A 1 189 ? -13.781 -12.174 96.575 1.00 90.00 189 ARG A O 1
ATOM 1518 N N . LYS A 1 190 ? -14.670 -10.670 95.154 1.00 90.44 190 LYS A N 1
ATOM 1519 C CA . LYS A 1 190 ? -13.623 -9.654 95.354 1.00 90.44 190 LYS A CA 1
ATOM 1520 C C . LYS A 1 190 ? -13.639 -9.099 96.778 1.00 90.44 190 LYS A C 1
ATOM 1522 O O . LYS A 1 190 ? -12.573 -8.975 97.375 1.00 90.44 190 LYS A O 1
ATOM 1527 N N . ALA A 1 191 ? -14.816 -8.821 97.338 1.00 89.00 191 ALA A N 1
ATOM 1528 C CA . ALA A 1 191 ? -14.965 -8.322 98.702 1.00 89.00 191 ALA A CA 1
ATOM 1529 C C . ALA A 1 191 ? -14.414 -9.321 99.730 1.00 89.00 191 ALA A C 1
ATOM 1531 O O . ALA A 1 191 ? -13.583 -8.954 100.559 1.00 89.00 191 ALA A O 1
ATOM 1532 N N . LYS A 1 192 ? -14.782 -10.605 99.620 1.00 88.25 192 LYS A N 1
ATOM 1533 C CA . LYS A 1 192 ? -14.251 -11.676 100.484 1.00 88.25 192 LYS A CA 1
ATOM 1534 C C . LYS A 1 192 ? -12.731 -11.810 100.380 1.00 88.25 192 LYS A C 1
ATOM 1536 O O . LYS A 1 192 ? -12.063 -11.938 101.403 1.00 88.25 192 LYS A O 1
ATOM 1541 N N . SER A 1 193 ? -12.176 -11.729 99.168 1.00 88.38 193 SER A N 1
ATOM 1542 C CA . SER A 1 193 ? -10.722 -11.750 98.958 1.00 88.38 193 SER A CA 1
ATOM 1543 C C . SER A 1 193 ? -10.021 -10.561 99.620 1.00 88.38 193 SER A C 1
ATOM 1545 O O . SER A 1 193 ? -8.963 -10.740 100.217 1.00 88.38 193 SER A O 1
ATOM 1547 N N . LEU A 1 194 ? -10.588 -9.356 99.520 1.00 88.25 194 LEU A N 1
ATOM 1548 C CA . LEU A 1 194 ? -10.025 -8.156 100.144 1.00 88.25 194 LEU A CA 1
ATOM 1549 C C . LEU A 1 194 ? -10.053 -8.246 101.673 1.00 88.25 194 LEU A C 1
ATOM 1551 O O . LEU A 1 194 ? -9.055 -7.931 102.315 1.00 88.25 194 LEU A O 1
ATOM 1555 N N . ILE A 1 195 ? -11.155 -8.732 102.254 1.00 88.31 195 ILE A N 1
ATOM 1556 C CA . ILE A 1 195 ? -11.267 -8.941 103.706 1.00 88.31 195 ILE A CA 1
ATOM 1557 C C . ILE A 1 195 ? -10.242 -9.978 104.180 1.00 88.31 195 ILE A C 1
ATOM 1559 O O . ILE A 1 195 ? -9.541 -9.739 105.159 1.00 88.31 195 ILE A O 1
ATOM 1563 N N . ALA A 1 196 ? -10.102 -11.105 103.474 1.00 84.81 196 ALA A N 1
ATOM 1564 C CA . ALA A 1 196 ? -9.122 -12.132 103.823 1.00 84.81 196 ALA A CA 1
ATOM 1565 C C . ALA A 1 196 ? -7.679 -11.596 103.784 1.00 84.81 196 ALA A C 1
ATOM 1567 O O . ALA A 1 196 ? -6.903 -11.859 104.702 1.00 84.81 196 ALA A O 1
ATOM 1568 N N . GLN A 1 197 ? -7.336 -10.797 102.767 1.00 84.88 197 GLN A N 1
ATOM 1569 C CA . GLN A 1 197 ? -6.030 -10.136 102.677 1.00 84.88 197 GLN A CA 1
ATOM 1570 C C . GLN A 1 197 ? -5.811 -9.130 103.813 1.00 84.88 197 GLN A C 1
ATOM 1572 O O . GLN A 1 197 ? -4.715 -9.075 104.366 1.00 84.88 197 GLN A O 1
ATOM 1577 N N . ALA A 1 198 ? -6.838 -8.360 104.186 1.00 84.00 198 ALA A N 1
ATOM 1578 C CA . ALA A 1 198 ? -6.761 -7.434 105.313 1.00 84.00 198 ALA A CA 1
ATOM 1579 C C . ALA A 1 198 ? -6.502 -8.179 106.632 1.00 84.00 198 ALA A C 1
ATOM 1581 O O . ALA A 1 198 ? -5.575 -7.822 107.353 1.00 84.00 198 ALA A O 1
ATOM 1582 N N . ILE A 1 199 ? -7.234 -9.269 106.898 1.00 81.00 199 ILE A N 1
ATOM 1583 C CA . ILE A 1 199 ? -7.026 -10.116 108.085 1.00 81.00 199 ILE A CA 1
ATOM 1584 C C . ILE A 1 199 ? -5.607 -10.695 108.105 1.00 81.00 199 ILE A C 1
ATOM 1586 O O . ILE A 1 199 ? -4.926 -10.599 109.124 1.00 81.00 199 ILE A O 1
ATOM 1590 N N . GLN A 1 200 ? -5.137 -11.265 106.989 1.00 76.19 200 GLN A N 1
ATOM 1591 C CA . GLN A 1 200 ? -3.779 -11.815 106.895 1.00 76.19 200 GLN A CA 1
ATOM 1592 C C . GLN A 1 200 ? -2.705 -10.764 107.191 1.00 76.19 200 GLN A C 1
ATOM 1594 O O . GLN A 1 200 ? -1.698 -11.087 107.816 1.00 76.19 200 GLN A O 1
ATOM 1599 N N . ARG A 1 201 ? -2.921 -9.514 106.768 1.00 76.31 201 ARG A N 1
ATOM 1600 C CA . ARG A 1 201 ? -1.977 -8.416 106.999 1.00 76.31 201 ARG A CA 1
ATOM 1601 C C . ARG A 1 201 ? -2.002 -7.927 108.449 1.00 76.31 201 ARG A C 1
ATOM 1603 O O . ARG A 1 201 ? -0.943 -7.671 108.999 1.00 76.31 201 ARG A O 1
ATOM 1610 N N . SER A 1 202 ? -3.178 -7.861 109.075 1.00 70.25 202 SER A N 1
ATOM 1611 C CA . SER A 1 202 ? -3.339 -7.415 110.468 1.00 70.25 202 SER A CA 1
ATOM 1612 C C . SER A 1 202 ? -2.919 -8.456 111.513 1.00 70.25 202 SER A C 1
ATOM 1614 O O . SER A 1 202 ? -2.587 -8.094 112.639 1.00 70.25 202 SER A O 1
ATOM 1616 N N . ALA A 1 203 ? -2.918 -9.748 111.171 1.00 61.94 203 ALA A N 1
ATOM 1617 C CA . ALA A 1 203 ? -2.548 -10.814 112.103 1.00 61.94 203 ALA A CA 1
ATOM 1618 C C . ALA A 1 203 ? -1.064 -10.776 112.523 1.00 61.94 203 ALA A C 1
ATOM 1620 O O . ALA A 1 203 ? -0.748 -11.156 113.647 1.00 61.94 203 ALA A O 1
ATOM 1621 N N . ALA A 1 204 ? -0.162 -10.304 111.655 1.00 61.59 204 ALA A N 1
ATOM 1622 C CA . ALA A 1 204 ? 1.265 -10.197 111.974 1.00 61.59 204 ALA A CA 1
ATOM 1623 C C . ALA A 1 204 ? 1.555 -9.103 113.022 1.00 61.59 204 ALA A C 1
ATOM 1625 O O . ALA A 1 204 ? 2.379 -9.304 113.917 1.00 61.59 204 ALA A O 1
ATOM 1626 N N . ASP A 1 205 ? 0.829 -7.985 112.951 1.00 61.62 205 ASP A N 1
ATOM 1627 C CA . ASP A 1 205 ? 1.027 -6.848 113.855 1.00 61.62 205 ASP A CA 1
ATOM 1628 C C . ASP A 1 205 ? 0.443 -7.133 115.254 1.00 61.62 205 ASP A C 1
ATOM 1630 O O . ASP A 1 205 ? 1.089 -6.863 116.265 1.00 61.62 205 ASP A O 1
ATOM 1634 N N . MET A 1 206 ? -0.725 -7.787 115.337 1.00 62.81 206 MET A N 1
ATOM 1635 C CA . MET A 1 206 ? -1.400 -8.039 116.623 1.00 62.81 206 MET A CA 1
ATOM 1636 C C . MET A 1 206 ? -0.732 -9.126 117.485 1.00 62.81 206 MET A C 1
ATOM 1638 O O . MET A 1 206 ? -0.814 -9.080 118.715 1.00 62.81 206 MET A O 1
ATOM 1642 N N . VAL A 1 207 ? -0.046 -10.097 116.868 1.00 60.53 207 VAL A N 1
ATOM 1643 C CA . VAL A 1 207 ? 0.722 -11.111 117.615 1.00 60.53 207 VAL A CA 1
ATOM 1644 C C . VAL A 1 207 ? 1.904 -10.459 118.332 1.00 60.53 207 VAL A C 1
ATOM 1646 O O . VAL A 1 207 ? 2.128 -10.743 119.503 1.00 60.53 207 VAL A O 1
ATOM 1649 N N . SER A 1 208 ? 2.601 -9.525 117.683 1.00 61.06 208 SER A N 1
ATOM 1650 C CA . SER A 1 208 ? 3.766 -8.850 118.267 1.00 61.06 208 SER A CA 1
ATOM 1651 C C . SER A 1 208 ? 3.403 -7.962 119.466 1.00 61.06 208 SER A C 1
ATOM 1653 O O . SER A 1 208 ? 4.142 -7.937 120.447 1.00 61.06 208 SER A O 1
ATOM 1655 N N . GLU A 1 209 ? 2.253 -7.279 119.430 1.00 61.19 209 GLU A N 1
ATOM 1656 C CA . GLU A 1 209 ? 1.807 -6.405 120.529 1.00 61.19 209 GLU A CA 1
ATOM 1657 C C . GLU A 1 209 ? 1.267 -7.163 121.753 1.00 61.19 209 GLU A C 1
ATOM 1659 O O . GLU A 1 209 ? 1.366 -6.663 122.871 1.00 61.19 209 GLU A O 1
ATOM 1664 N N . THR A 1 210 ? 0.702 -8.364 121.580 1.00 60.62 210 THR A N 1
ATOM 1665 C CA . THR A 1 210 ? -0.020 -9.044 122.675 1.00 60.62 210 THR A CA 1
ATOM 1666 C C . THR A 1 210 ? 0.876 -9.957 123.523 1.00 60.62 210 THR A C 1
ATOM 1668 O O . THR A 1 210 ? 0.586 -10.177 124.698 1.00 60.62 210 THR A O 1
ATOM 1671 N N . THR A 1 211 ? 1.962 -10.507 122.967 1.00 67.19 211 THR A N 1
ATOM 1672 C CA . THR A 1 211 ? 2.811 -11.495 123.671 1.00 67.19 211 THR A CA 1
ATOM 1673 C C . THR A 1 211 ? 4.064 -10.929 124.338 1.00 67.19 211 THR A C 1
ATOM 1675 O O . THR A 1 211 ? 4.763 -11.676 125.018 1.00 67.19 211 THR A O 1
ATOM 1678 N N . VAL A 1 212 ? 4.356 -9.634 124.191 1.00 72.75 212 VAL A N 1
ATOM 1679 C CA . VAL A 1 212 ? 5.519 -8.997 124.830 1.00 72.75 212 VAL A CA 1
ATOM 1680 C C . VAL A 1 212 ? 5.049 -8.125 125.991 1.00 72.75 212 VAL A C 1
ATOM 1682 O O . VAL A 1 212 ? 4.360 -7.130 125.795 1.00 72.75 212 VAL A O 1
ATOM 1685 N N . SER A 1 213 ? 5.437 -8.484 127.215 1.00 76.19 213 SER A N 1
ATOM 1686 C CA . SER A 1 213 ? 5.179 -7.685 128.417 1.00 76.19 213 SER A CA 1
ATOM 1687 C C . SER A 1 213 ? 6.501 -7.210 129.004 1.00 76.19 213 SER A C 1
ATOM 1689 O O . SER A 1 213 ? 7.309 -8.023 129.446 1.00 76.19 213 SER A O 1
ATOM 1691 N N . VAL A 1 214 ? 6.707 -5.894 129.050 1.00 78.19 214 VAL A N 1
ATOM 1692 C CA . VAL A 1 214 ? 7.896 -5.286 129.662 1.00 78.19 214 VAL A CA 1
ATOM 1693 C C . VAL A 1 214 ? 7.611 -4.997 131.134 1.00 78.19 214 VAL A C 1
ATOM 1695 O O . VAL A 1 214 ? 6.617 -4.354 131.467 1.00 78.19 214 VAL A O 1
ATOM 1698 N N . VAL A 1 215 ? 8.481 -5.475 132.023 1.00 79.19 215 VAL A N 1
ATOM 1699 C CA . VAL A 1 215 ? 8.383 -5.246 133.470 1.00 79.19 215 VAL A CA 1
ATOM 1700 C C . VAL A 1 215 ? 9.648 -4.545 133.945 1.00 79.19 215 VAL A C 1
ATOM 1702 O O . VAL A 1 215 ? 10.741 -5.093 133.831 1.00 79.19 215 VAL A O 1
ATOM 1705 N N . ASN A 1 216 ? 9.501 -3.348 134.516 1.00 78.62 216 ASN A N 1
ATOM 1706 C CA . ASN A 1 216 ? 10.637 -2.578 135.022 1.00 78.62 216 ASN A CA 1
ATOM 1707 C C . ASN A 1 216 ? 11.043 -3.073 136.414 1.00 78.62 216 ASN A C 1
ATOM 1709 O O . ASN A 1 216 ? 10.208 -3.157 137.321 1.00 78.62 216 ASN A O 1
ATOM 1713 N N . LEU A 1 217 ? 12.330 -3.370 136.601 1.00 79.44 217 LEU A N 1
ATOM 1714 C CA . LEU A 1 217 ? 12.858 -3.807 137.891 1.00 79.44 217 LEU A CA 1
ATOM 1715 C C . LEU A 1 217 ? 13.246 -2.598 138.763 1.00 79.44 217 LEU A C 1
ATOM 1717 O O . LEU A 1 217 ? 13.856 -1.654 138.268 1.00 79.44 217 LEU A O 1
ATOM 1721 N N . PRO A 1 218 ? 12.913 -2.607 140.066 1.00 74.38 218 PRO A N 1
ATOM 1722 C CA . PRO A 1 218 ? 13.124 -1.457 140.947 1.00 74.38 218 PRO A CA 1
ATOM 1723 C C . PRO A 1 218 ? 14.590 -1.222 141.350 1.00 74.38 218 PRO A C 1
ATOM 1725 O O . PRO A 1 218 ? 14.906 -0.137 141.831 1.00 74.38 218 PRO A O 1
ATOM 1728 N N . ASN A 1 219 ? 15.476 -2.217 141.207 1.00 79.50 219 ASN A N 1
ATOM 1729 C CA . ASN A 1 219 ? 16.917 -2.101 141.453 1.00 79.50 219 ASN A CA 1
ATOM 1730 C C . ASN A 1 219 ? 17.705 -3.294 140.865 1.00 79.50 219 ASN A C 1
ATOM 1732 O O . ASN A 1 219 ? 17.152 -4.374 140.637 1.00 79.50 219 ASN A O 1
ATOM 1736 N N . ASP A 1 220 ? 19.018 -3.122 140.694 1.00 78.56 220 ASP A N 1
ATOM 1737 C CA . ASP A 1 220 ? 19.919 -4.164 140.168 1.00 78.56 220 ASP A CA 1
ATOM 1738 C C . ASP A 1 220 ? 20.075 -5.367 141.106 1.00 78.56 220 ASP A C 1
ATOM 1740 O O . ASP A 1 220 ? 20.380 -6.480 140.674 1.00 78.56 220 ASP A O 1
ATOM 1744 N N . GLU A 1 221 ? 19.813 -5.186 142.401 1.00 77.81 221 GLU A N 1
ATOM 1745 C CA . GLU A 1 221 ? 19.815 -6.290 143.362 1.00 77.81 221 GLU A CA 1
ATOM 1746 C C . GLU A 1 221 ? 18.714 -7.319 143.033 1.00 77.81 221 GLU A C 1
ATOM 1748 O O . GLU A 1 221 ? 18.952 -8.532 143.074 1.00 77.81 221 GLU A O 1
ATOM 1753 N N . MET A 1 222 ? 17.524 -6.851 142.631 1.00 77.81 222 MET A N 1
ATOM 1754 C CA . MET A 1 222 ? 16.433 -7.704 142.146 1.00 77.81 222 MET A CA 1
ATOM 1755 C C . MET A 1 222 ? 16.795 -8.392 140.826 1.00 77.81 222 MET A C 1
ATOM 1757 O O . MET A 1 222 ? 16.539 -9.591 140.693 1.00 77.81 222 MET A O 1
ATOM 1761 N N . LYS A 1 223 ? 17.463 -7.694 139.894 1.00 80.94 223 LYS A N 1
ATOM 1762 C CA . LYS A 1 223 ? 17.998 -8.286 138.649 1.00 80.94 223 LYS A CA 1
ATOM 1763 C C . LYS A 1 223 ? 18.954 -9.444 138.965 1.00 80.94 223 LYS A C 1
ATOM 1765 O O . LYS A 1 223 ? 18.775 -10.553 138.460 1.00 80.94 223 LYS A O 1
ATOM 1770 N N . GLY A 1 224 ? 19.882 -9.247 139.905 1.00 80.69 224 GLY A N 1
ATOM 1771 C CA . GLY A 1 224 ? 20.809 -10.289 140.359 1.00 80.69 224 GLY A CA 1
ATOM 1772 C C . GLY A 1 224 ? 20.126 -11.515 140.984 1.00 80.69 224 GLY A C 1
ATOM 1773 O O . GLY A 1 224 ? 20.548 -12.649 140.743 1.00 80.69 224 GLY A O 1
ATOM 1774 N N . ARG A 1 225 ? 19.041 -11.322 141.750 1.00 80.25 225 ARG A N 1
ATOM 1775 C CA . ARG A 1 225 ? 1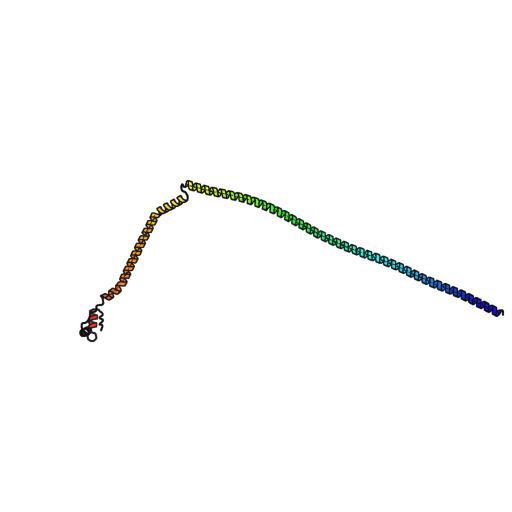8.243 -12.423 142.331 1.00 80.25 225 ARG A CA 1
ATOM 1776 C C . ARG A 1 225 ? 17.428 -13.200 141.297 1.00 80.25 225 ARG A C 1
ATOM 1778 O O . ARG A 1 225 ? 17.309 -14.420 141.430 1.00 80.25 225 ARG A O 1
ATOM 1785 N N . ILE A 1 226 ? 16.869 -12.515 140.300 1.00 81.19 226 ILE A N 1
ATOM 1786 C CA . ILE A 1 226 ? 16.085 -13.145 139.228 1.00 81.19 226 ILE A CA 1
ATOM 1787 C C . ILE A 1 226 ? 16.995 -13.977 138.317 1.00 81.19 226 ILE A C 1
ATOM 1789 O O . ILE A 1 226 ? 16.635 -15.095 137.961 1.00 81.19 226 ILE A O 1
ATOM 1793 N N . ILE A 1 227 ? 18.209 -13.503 138.018 1.00 85.06 227 ILE A N 1
ATOM 1794 C CA . ILE A 1 227 ? 19.195 -14.276 137.245 1.00 85.06 227 ILE A CA 1
ATOM 1795 C C . ILE A 1 227 ? 19.723 -15.458 138.081 1.00 85.06 227 ILE A C 1
ATOM 1797 O O . ILE A 1 227 ? 19.709 -16.610 137.635 1.00 85.06 227 ILE A O 1
ATOM 1801 N N . GLY A 1 228 ? 20.127 -15.202 139.332 1.00 83.56 228 GLY A N 1
ATOM 1802 C CA . GLY A 1 228 ? 20.751 -16.191 140.215 1.00 83.56 228 GLY A CA 1
ATOM 1803 C C . GLY A 1 228 ? 22.191 -16.543 139.805 1.00 83.56 228 GLY A C 1
ATOM 1804 O O . GLY A 1 228 ? 22.644 -16.238 138.703 1.00 83.56 228 GLY A O 1
ATOM 1805 N N . ARG A 1 229 ? 22.951 -17.201 140.694 1.00 78.94 229 ARG A N 1
ATOM 1806 C CA . ARG A 1 229 ? 24.329 -17.637 140.383 1.00 78.94 229 ARG A CA 1
ATOM 1807 C C . ARG A 1 229 ? 24.318 -18.588 139.177 1.00 78.94 229 ARG A C 1
ATOM 1809 O O . ARG A 1 229 ? 23.602 -19.584 139.201 1.00 78.94 229 ARG A O 1
ATOM 1816 N N . GLU A 1 230 ? 25.089 -18.248 138.142 1.00 78.56 230 GLU A N 1
ATOM 1817 C CA . GLU A 1 230 ? 25.162 -18.957 136.848 1.00 78.56 230 GLU A CA 1
ATOM 1818 C C . GLU A 1 230 ? 23.840 -19.014 136.052 1.00 78.56 230 GLU A C 1
ATOM 1820 O O . GLU A 1 230 ? 23.641 -19.912 135.235 1.00 78.56 230 GLU A O 1
ATOM 1825 N N . GLY A 1 231 ? 22.912 -18.073 136.277 1.00 80.25 231 GLY A N 1
ATOM 1826 C CA . GLY A 1 231 ? 21.643 -18.037 135.536 1.00 80.25 231 GLY A CA 1
ATOM 1827 C C . GLY A 1 231 ? 20.669 -19.155 135.928 1.00 80.25 231 GLY A C 1
ATOM 1828 O O . GLY A 1 231 ? 19.754 -19.486 135.173 1.00 80.25 231 GLY A O 1
ATOM 1829 N N . ARG A 1 232 ? 20.870 -19.788 137.094 1.00 83.69 232 ARG A N 1
ATOM 1830 C CA . ARG A 1 232 ? 20.037 -20.916 137.539 1.00 83.69 232 ARG A CA 1
ATOM 1831 C C . ARG A 1 232 ? 18.575 -20.523 137.738 1.00 83.69 232 ARG A C 1
ATOM 1833 O O . ARG A 1 232 ? 17.699 -21.324 137.419 1.00 83.69 232 ARG A O 1
ATOM 1840 N N . ASN A 1 233 ? 18.310 -19.323 138.258 1.00 82.69 233 ASN A N 1
ATOM 1841 C CA . ASN A 1 233 ? 16.944 -18.892 138.552 1.00 82.69 233 ASN A CA 1
ATOM 1842 C C . ASN A 1 233 ? 16.185 -18.537 137.272 1.00 82.69 233 ASN A C 1
ATOM 1844 O O . ASN A 1 233 ? 15.073 -19.031 137.108 1.00 82.69 233 ASN A O 1
ATOM 1848 N N . ILE A 1 234 ? 16.791 -17.778 136.351 1.00 86.44 234 ILE A N 1
ATOM 1849 C CA . ILE A 1 234 ? 16.134 -17.393 135.092 1.00 86.44 234 ILE A CA 1
ATOM 1850 C C . ILE A 1 234 ? 15.763 -18.620 134.254 1.00 86.44 234 ILE A C 1
ATOM 1852 O O . ILE A 1 234 ? 14.594 -18.786 133.928 1.00 86.44 234 ILE A O 1
ATOM 1856 N N . ARG A 1 235 ? 16.686 -19.574 134.062 1.00 84.12 235 ARG A N 1
ATOM 1857 C CA . ARG A 1 235 ? 16.391 -20.814 133.321 1.00 84.12 235 ARG A CA 1
ATOM 1858 C C . ARG A 1 235 ? 15.304 -21.653 133.980 1.00 84.12 235 ARG A C 1
ATOM 1860 O O . ARG A 1 235 ? 14.498 -22.272 133.292 1.00 84.12 235 ARG A O 1
ATOM 1867 N N . THR A 1 236 ? 15.289 -21.704 135.314 1.00 83.00 236 THR A N 1
ATOM 1868 C CA . THR A 1 236 ? 14.240 -22.426 136.048 1.00 83.00 236 THR A CA 1
ATOM 1869 C C . THR A 1 236 ? 12.888 -21.754 135.833 1.00 83.00 236 THR A C 1
ATOM 1871 O O . THR A 1 236 ? 11.898 -22.444 135.617 1.00 83.00 236 THR A O 1
ATOM 1874 N N . LEU A 1 237 ? 12.847 -20.421 135.851 1.00 83.94 237 LEU A N 1
ATOM 1875 C CA . LEU A 1 237 ? 11.629 -19.650 135.640 1.00 83.94 237 LEU A CA 1
ATOM 1876 C C . LEU A 1 237 ? 11.117 -19.817 134.203 1.00 83.94 237 LEU A C 1
ATOM 1878 O O . LEU A 1 237 ? 9.968 -20.203 134.043 1.00 83.94 237 LEU A O 1
ATOM 1882 N N . GLU A 1 238 ? 11.975 -19.666 133.191 1.00 86.44 238 GLU A N 1
ATOM 1883 C CA . GLU A 1 238 ? 11.655 -19.907 131.771 1.00 86.44 238 GLU A CA 1
ATOM 1884 C C . GLU A 1 238 ? 11.165 -21.339 131.522 1.00 86.44 238 GLU A C 1
ATOM 1886 O O . GLU A 1 238 ? 10.170 -21.552 130.835 1.00 86.44 238 GLU A O 1
ATOM 1891 N N . THR A 1 239 ? 11.807 -22.341 132.135 1.00 83.94 239 THR A N 1
ATOM 1892 C CA . THR A 1 239 ? 11.393 -23.747 131.984 1.00 83.94 239 THR A CA 1
ATOM 1893 C C . THR A 1 239 ? 10.037 -24.017 132.642 1.00 83.94 239 THR A C 1
ATOM 1895 O O . THR A 1 239 ? 9.258 -24.821 132.136 1.00 83.94 239 THR A O 1
ATOM 1898 N N . LEU A 1 240 ? 9.746 -23.371 133.777 1.00 85.12 240 LEU A N 1
ATOM 1899 C CA . LEU A 1 240 ? 8.484 -23.558 134.498 1.00 85.12 240 LEU A CA 1
ATOM 1900 C C . LEU A 1 240 ? 7.315 -22.796 133.864 1.00 85.12 240 LEU A C 1
ATOM 1902 O O . LEU A 1 240 ? 6.184 -23.270 133.947 1.00 85.12 240 LEU A O 1
ATOM 1906 N N . THR A 1 241 ? 7.559 -21.626 133.270 1.00 82.06 241 THR A N 1
ATOM 1907 C CA . THR A 1 241 ? 6.499 -20.760 132.726 1.00 82.06 241 THR A CA 1
ATOM 1908 C C . THR A 1 241 ? 6.378 -20.815 131.204 1.00 82.06 241 THR A C 1
ATOM 1910 O O . THR A 1 241 ? 5.338 -20.430 130.678 1.00 82.06 241 THR A O 1
ATOM 1913 N N . GLY A 1 242 ? 7.396 -21.307 130.491 1.00 80.75 242 GLY A N 1
ATOM 1914 C CA . GLY A 1 242 ? 7.416 -21.385 129.028 1.00 80.75 242 GLY A CA 1
ATOM 1915 C C . GLY A 1 242 ? 7.552 -20.030 128.327 1.00 80.75 242 GLY A C 1
ATOM 1916 O O . GLY A 1 242 ? 7.266 -19.942 127.135 1.00 80.75 242 GLY A O 1
ATOM 1917 N N . ILE A 1 243 ? 7.948 -18.982 129.056 1.00 82.38 243 ILE A N 1
ATOM 1918 C CA . ILE A 1 243 ? 8.231 -17.649 128.506 1.00 82.38 243 ILE A CA 1
ATOM 1919 C C . ILE A 1 243 ? 9.727 -17.511 128.208 1.00 82.38 243 ILE A C 1
ATOM 1921 O O . ILE A 1 243 ? 10.544 -18.129 128.887 1.00 82.38 243 ILE A O 1
ATOM 1925 N N . ASP A 1 244 ? 10.068 -16.676 127.229 1.00 80.44 244 ASP A N 1
ATOM 1926 C CA . ASP A 1 244 ? 11.446 -16.260 126.944 1.00 80.44 244 ASP A CA 1
ATOM 1927 C C . ASP A 1 244 ? 11.694 -14.916 127.642 1.00 80.44 244 ASP A C 1
ATOM 1929 O O . ASP A 1 244 ? 10.972 -13.943 127.388 1.00 80.44 244 ASP A O 1
ATOM 1933 N N . LEU A 1 245 ? 12.625 -14.872 128.599 1.00 79.81 245 LEU A N 1
ATOM 1934 C CA . LEU A 1 245 ? 12.818 -13.708 129.461 1.00 79.81 245 LEU A CA 1
ATOM 1935 C C . LEU A 1 245 ? 14.109 -12.978 129.073 1.00 79.81 245 LEU A C 1
ATOM 1937 O O . LEU A 1 245 ? 15.208 -13.340 129.485 1.00 79.81 245 LEU A O 1
ATOM 1941 N N . ILE A 1 246 ? 13.980 -11.888 128.319 1.00 79.88 246 ILE A N 1
ATOM 1942 C CA . ILE A 1 246 ? 15.123 -11.051 127.941 1.00 79.88 246 ILE A CA 1
ATOM 1943 C C . ILE A 1 246 ? 15.308 -9.960 128.998 1.00 79.88 246 ILE A C 1
ATOM 1945 O O . ILE A 1 246 ? 14.406 -9.160 129.242 1.00 79.88 246 ILE A O 1
ATOM 1949 N N . ILE A 1 247 ? 16.481 -9.929 129.632 1.00 77.50 247 ILE A N 1
ATOM 1950 C CA . ILE A 1 247 ? 16.858 -8.878 130.581 1.00 77.50 247 ILE A CA 1
ATOM 1951 C C . ILE A 1 247 ? 17.806 -7.921 129.866 1.00 77.50 247 ILE A C 1
ATOM 1953 O O . ILE A 1 247 ? 18.941 -8.290 129.567 1.00 77.50 247 ILE A O 1
ATOM 1957 N N . ASP A 1 248 ? 17.321 -6.711 129.606 1.00 76.88 248 ASP A N 1
ATOM 1958 C CA . ASP A 1 248 ? 18.134 -5.605 129.096 1.00 76.88 248 ASP A CA 1
ATOM 1959 C C . ASP A 1 248 ? 18.928 -4.935 130.237 1.00 76.88 248 ASP A C 1
ATOM 1961 O O . ASP A 1 248 ? 18.693 -5.236 131.420 1.00 76.88 248 ASP A O 1
ATOM 1965 N N . ASP A 1 249 ? 19.902 -4.087 129.897 1.00 62.72 249 ASP A N 1
ATOM 1966 C CA . ASP A 1 249 ? 20.751 -3.385 130.875 1.00 62.72 249 ASP A CA 1
ATOM 1967 C C . ASP A 1 249 ? 19.974 -2.474 131.836 1.00 62.72 249 ASP A C 1
ATOM 1969 O O . ASP A 1 249 ? 19.165 -1.633 131.384 1.00 62.72 249 ASP A O 1
#